Protein AF-A0A401PZA8-F1 (afdb_monomer_lite)

Foldseek 3Di:
DDDDDDDDDDDPDPDPPPPPPDDDDDDDDDDDDDDDDDDDDDPDPDDDQPPVLVVLVVPVVPDQQLVNLVVVLVCLVPDALVSLLSCLVVQLCQCLNDLLQPGRHPVLLPAFCVPCVSNLVSSLQLLFCQRHSLVSSLVSNLVVVDWDKAWLVSDDPVCSVCVLVVNHDPDCQQPPQWDAPPVGSPTIIGTDRSVRVNVVSLVSSVVRDHPDDPPDPDPSCRGSSNSRVVSVCCQCVPPPPDPHPDPPPPPDDDDDDDDDDDDDDDDDD

Organism: Scyliorhinus torazame (NCBI:txid75743)

Sequence (269 aa):
MTGGGAARRGGLKLASGSWFWQAPLGKLCGRLRAKPCGENMAALPMQQPSYLLALLKADGANKPLFQRCYELSKVVDDYSPKELHLIFPWLMESVFGNQDGSVPGWNMRYLQARTSPTEYTAVVDFLDPSSGSMMKLVYKLQAEDYKYEFPISYLPGPVKASIQEGILPDFPLYHNKLQFPPSGLANLSLSLNPFEYYLFNLAMHLTTPRNCSPGQLFSTSDSAYFVIVDRFLKYFLPIEGNVPPSPFLNACGTVSPPTPSKKQCHRDR

pLDDT: mean 71.19, std 25.99, range [24.42, 98.19]

Structure (mmCIF, N/CA/C/O backbone):
data_AF-A0A401PZA8-F1
#
_entry.id   AF-A0A401PZA8-F1
#
loop_
_atom_site.group_PDB
_atom_site.id
_atom_site.type_symbol
_atom_site.label_atom_id
_atom_site.label_alt_id
_atom_site.label_comp_id
_atom_site.label_asym_id
_atom_site.label_entity_id
_atom_site.label_seq_id
_atom_site.pdbx_PDB_ins_code
_atom_site.Cartn_x
_atom_site.Cartn_y
_atom_site.Cartn_z
_atom_site.occupancy
_atom_site.B_iso_or_equiv
_atom_site.auth_seq_id
_atom_site.auth_comp_id
_atom_site.auth_asym_id
_atom_site.auth_atom_id
_atom_site.pdbx_PDB_model_num
ATOM 1 N N . MET A 1 1 ? 6.737 -63.754 33.669 1.00 35.44 1 MET A N 1
ATOM 2 C CA . MET A 1 1 ? 7.794 -62.788 33.298 1.00 35.44 1 MET A CA 1
ATOM 3 C C . MET A 1 1 ? 7.417 -62.173 31.960 1.00 35.44 1 MET A C 1
ATOM 5 O O . MET A 1 1 ? 6.958 -62.919 31.109 1.00 35.44 1 MET A O 1
ATOM 9 N N . THR A 1 2 ? 7.565 -60.842 31.863 1.00 33.19 2 THR A N 1
ATOM 10 C CA . THR A 1 2 ? 7.443 -59.945 30.683 1.00 33.19 2 THR A CA 1
ATOM 11 C C . THR A 1 2 ? 6.096 -59.957 29.931 1.00 33.19 2 THR A C 1
ATOM 13 O O . THR A 1 2 ? 5.737 -60.962 29.343 1.00 33.19 2 THR A O 1
ATOM 16 N N . GLY A 1 3 ? 5.269 -58.905 29.880 1.00 28.50 3 GLY A N 1
ATOM 17 C CA . GLY A 1 3 ? 5.518 -57.464 30.021 1.00 28.50 3 GLY A CA 1
ATOM 18 C C . GLY A 1 3 ? 5.501 -56.781 28.646 1.00 28.50 3 GLY A C 1
ATOM 19 O O . GLY A 1 3 ? 6.563 -56.493 28.109 1.00 28.50 3 GLY A O 1
ATOM 20 N N . GLY A 1 4 ? 4.314 -56.565 28.062 1.00 28.55 4 GLY A N 1
ATOM 21 C CA . GLY A 1 4 ? 4.125 -55.878 26.776 1.00 28.55 4 GLY A CA 1
ATOM 22 C C . GLY A 1 4 ? 3.809 -54.394 26.972 1.00 28.55 4 GLY A C 1
ATOM 23 O O . GLY A 1 4 ? 2.740 -54.046 27.467 1.00 28.55 4 GLY A O 1
ATOM 24 N N . GLY A 1 5 ? 4.764 -53.529 26.625 1.00 29.11 5 GLY A N 1
ATOM 25 C CA . GLY A 1 5 ? 4.690 -52.077 26.780 1.00 29.11 5 GLY A CA 1
ATOM 26 C C . GLY A 1 5 ? 3.859 -51.386 25.696 1.00 29.11 5 GLY A C 1
ATOM 27 O O . GLY A 1 5 ? 4.052 -51.604 24.503 1.00 29.11 5 GLY A O 1
ATOM 28 N N . ALA A 1 6 ? 2.960 -50.507 26.136 1.00 31.23 6 ALA A N 1
ATOM 29 C CA . ALA A 1 6 ? 2.184 -49.602 25.301 1.00 31.23 6 ALA A CA 1
ATOM 30 C C . ALA A 1 6 ? 3.056 -48.445 24.773 1.00 31.23 6 ALA A C 1
ATOM 32 O O . ALA A 1 6 ? 3.608 -47.660 25.548 1.00 31.23 6 ALA A O 1
ATOM 33 N N . ALA A 1 7 ? 3.138 -48.307 23.449 1.00 32.22 7 ALA A N 1
ATOM 34 C CA . ALA A 1 7 ? 3.764 -47.169 22.787 1.00 32.22 7 ALA A CA 1
ATOM 35 C C . ALA A 1 7 ? 2.877 -45.916 22.922 1.00 32.22 7 ALA A C 1
ATOM 37 O O . ALA A 1 7 ? 1.825 -45.794 22.291 1.00 32.22 7 ALA A O 1
ATOM 38 N N . ARG A 1 8 ? 3.310 -44.967 23.761 1.00 30.66 8 ARG A N 1
ATOM 39 C CA . ARG A 1 8 ? 2.728 -43.623 23.863 1.00 30.66 8 ARG A CA 1
ATOM 40 C C . ARG A 1 8 ? 3.095 -42.810 22.619 1.00 30.66 8 ARG A C 1
ATOM 42 O O . ARG A 1 8 ? 4.256 -42.469 22.420 1.00 30.66 8 ARG A O 1
ATOM 49 N N . ARG A 1 9 ? 2.090 -42.444 21.818 1.00 32.12 9 ARG A N 1
ATOM 50 C CA . ARG A 1 9 ? 2.180 -41.342 20.849 1.00 32.12 9 ARG A CA 1
ATOM 51 C C . ARG A 1 9 ? 2.296 -40.027 21.624 1.00 32.12 9 ARG A C 1
ATOM 53 O O . ARG A 1 9 ? 1.324 -39.569 22.218 1.00 32.12 9 ARG A O 1
ATOM 60 N N . GLY A 1 10 ? 3.495 -39.451 21.653 1.00 26.77 10 GLY A N 1
ATOM 61 C CA . GLY A 1 10 ? 3.724 -38.091 22.131 1.00 26.77 10 GLY A CA 1
ATOM 62 C C . GLY A 1 10 ? 3.155 -37.095 21.126 1.00 26.77 10 GLY A C 1
ATOM 63 O O . GLY A 1 10 ? 3.730 -36.893 20.062 1.00 26.77 10 GLY A O 1
ATOM 64 N N . GLY A 1 11 ? 2.006 -36.505 21.449 1.00 26.59 11 GLY A N 1
ATOM 65 C CA . GLY A 1 11 ? 1.468 -35.369 20.713 1.00 26.59 11 GLY A CA 1
ATOM 66 C C . GLY A 1 11 ? 2.333 -34.134 20.949 1.00 26.59 11 GLY A C 1
ATOM 67 O O . GLY A 1 11 ? 2.474 -33.685 22.087 1.00 26.59 11 GLY A O 1
ATOM 68 N N . LEU A 1 12 ? 2.886 -33.569 19.874 1.00 24.42 12 LEU A N 1
ATOM 69 C CA . LEU A 1 12 ? 3.367 -32.192 19.870 1.00 24.42 12 LEU A CA 1
ATOM 70 C C . LEU A 1 12 ? 2.146 -31.275 20.026 1.00 24.42 12 LEU A C 1
ATOM 72 O O . LEU A 1 12 ? 1.410 -31.021 19.076 1.00 24.42 12 LEU A O 1
ATOM 76 N N . LYS A 1 13 ? 1.918 -30.783 21.245 1.00 25.86 13 LYS A N 1
ATOM 77 C CA . LYS A 1 13 ? 1.109 -29.584 21.465 1.00 25.86 13 LYS A CA 1
ATOM 78 C C . LYS A 1 13 ? 1.926 -28.396 20.957 1.00 25.86 13 LYS A C 1
ATOM 80 O O . LYS A 1 13 ? 2.833 -27.945 21.651 1.00 25.86 13 LYS A O 1
ATOM 85 N N . LEU A 1 14 ? 1.610 -27.894 19.761 1.00 26.58 14 LEU A N 1
ATOM 86 C CA . LEU A 1 14 ? 1.960 -26.519 19.412 1.00 26.58 14 LEU A CA 1
ATOM 87 C C . LEU A 1 14 ? 1.227 -25.613 20.405 1.00 26.58 14 LEU A C 1
ATOM 89 O O . LEU A 1 14 ? -0.003 -25.557 20.424 1.00 26.58 14 LEU A O 1
ATOM 93 N N . ALA A 1 15 ? 1.989 -24.950 21.266 1.00 25.73 15 ALA A N 1
ATOM 94 C CA . ALA A 1 15 ? 1.476 -23.873 22.088 1.00 25.73 15 ALA A CA 1
ATOM 95 C C . ALA A 1 15 ? 0.975 -22.764 21.152 1.00 25.73 15 ALA A C 1
ATOM 97 O O . ALA A 1 15 ? 1.748 -22.191 20.386 1.00 25.73 15 ALA A O 1
ATOM 98 N N . SER A 1 16 ? -0.328 -22.484 21.195 1.00 29.45 16 SER A N 1
ATOM 99 C CA . SER A 1 16 ? -0.932 -21.340 20.521 1.00 29.45 16 SER A CA 1
ATOM 100 C C . SER A 1 16 ? -0.366 -20.057 21.133 1.00 29.45 16 SER A C 1
ATOM 102 O O . SER A 1 16 ? -0.790 -19.616 22.204 1.00 29.45 16 SER A O 1
ATOM 104 N N . GLY A 1 17 ? 0.621 -19.465 20.467 1.00 26.19 17 GLY A N 1
ATOM 105 C CA . GLY A 1 17 ? 1.183 -18.160 20.800 1.00 26.19 17 GLY A CA 1
ATOM 106 C C . GLY A 1 17 ? 0.218 -17.031 20.444 1.00 26.19 17 GLY A C 1
ATOM 107 O O . GLY A 1 17 ? 0.502 -16.223 19.570 1.00 26.19 17 GLY A O 1
ATOM 108 N N . SER A 1 18 ? -0.931 -16.967 21.116 1.00 31.38 18 SER A N 1
ATOM 109 C CA . SER A 1 18 ? -1.906 -15.874 21.011 1.00 31.38 18 SER A CA 1
ATOM 110 C C . SER A 1 18 ? -1.528 -14.709 21.936 1.00 31.38 18 SER A C 1
ATOM 112 O O . SER A 1 18 ? -2.337 -14.268 22.746 1.00 31.38 18 SER A O 1
ATOM 114 N N . TRP A 1 19 ? -0.281 -14.237 21.845 1.00 26.39 19 TRP A N 1
ATOM 115 C CA . TRP A 1 19 ? 0.250 -13.178 22.720 1.00 26.39 19 TRP A CA 1
ATOM 116 C C . TRP A 1 19 ? 0.734 -11.931 21.972 1.00 26.39 19 TRP A C 1
ATOM 118 O O . TRP A 1 19 ? 1.073 -10.943 22.610 1.00 26.39 19 TRP A O 1
ATOM 128 N N . PHE A 1 20 ? 0.727 -11.926 20.635 1.00 32.72 20 PHE A N 1
ATOM 129 C CA . PHE A 1 20 ? 1.249 -10.788 19.864 1.00 32.72 20 PHE A CA 1
ATOM 130 C C . PHE A 1 20 ? 0.197 -9.714 19.520 1.00 32.72 20 PHE A C 1
ATOM 132 O O . PHE A 1 20 ? 0.549 -8.636 19.058 1.00 32.72 20 PHE A O 1
ATOM 139 N N . TRP A 1 21 ? -1.093 -9.976 19.777 1.00 34.00 21 TRP A N 1
ATOM 140 C CA . TRP A 1 21 ? -2.212 -9.094 19.397 1.00 34.00 21 TRP A CA 1
ATOM 141 C C . TRP A 1 21 ? -3.017 -8.529 20.584 1.00 34.00 21 TRP A C 1
ATOM 143 O O . TRP A 1 21 ? -4.154 -8.101 20.397 1.00 34.00 21 TRP A O 1
ATOM 153 N N . GLN A 1 22 ? -2.479 -8.525 21.811 1.00 34.19 22 GLN A N 1
ATOM 154 C CA . GLN A 1 22 ? -3.176 -7.962 22.980 1.00 34.19 22 GLN A CA 1
ATOM 155 C C . GLN A 1 22 ? -2.242 -7.222 23.950 1.00 34.19 22 GLN A C 1
ATOM 157 O O . GLN A 1 22 ? -1.518 -7.865 24.700 1.00 34.19 22 GLN A O 1
ATOM 162 N N . ALA A 1 23 ? -2.333 -5.884 23.982 1.00 28.80 23 ALA A N 1
ATOM 163 C CA . ALA A 1 23 ? -2.078 -4.988 25.130 1.00 28.80 23 ALA A CA 1
ATOM 164 C C . ALA A 1 23 ? -2.568 -3.551 24.764 1.00 28.80 23 ALA A C 1
ATOM 166 O O . ALA A 1 23 ? -2.707 -3.273 23.575 1.00 28.80 23 ALA A O 1
ATOM 167 N N . PRO A 1 24 ? -2.936 -2.655 25.708 1.00 40.09 24 PRO A N 1
ATOM 168 C CA . PRO A 1 24 ? -4.344 -2.425 26.032 1.00 40.09 24 PRO A CA 1
ATOM 169 C C . PRO A 1 24 ? -4.859 -0.981 25.852 1.00 40.09 24 PRO A C 1
ATOM 171 O O . PRO A 1 24 ? -4.125 0.001 25.888 1.00 40.09 24 PRO A O 1
ATOM 174 N N . LEU A 1 25 ? -6.193 -0.907 25.760 1.00 39.75 25 LEU A N 1
ATOM 175 C CA . LEU A 1 25 ? -7.059 0.264 25.922 1.00 39.75 25 LEU A CA 1
ATOM 176 C C . LEU A 1 25 ? -6.720 1.111 27.162 1.00 39.75 25 LEU A C 1
ATOM 178 O O . LEU A 1 25 ? -6.730 0.606 28.284 1.00 39.75 25 LEU A O 1
ATOM 182 N N . GLY A 1 26 ? -6.587 2.425 26.966 1.00 26.48 26 GLY A N 1
ATOM 183 C CA . GLY A 1 26 ? -6.560 3.428 28.030 1.00 26.48 26 GLY A CA 1
ATOM 184 C C . GLY A 1 26 ? -7.402 4.646 27.655 1.00 26.48 26 GLY A C 1
ATOM 185 O O . GLY A 1 26 ? -6.996 5.467 26.843 1.00 26.48 26 GLY A O 1
ATOM 186 N N . LYS A 1 27 ? -8.596 4.753 28.248 1.00 31.39 27 LYS A N 1
ATOM 187 C CA . LYS A 1 27 ? -9.463 5.939 28.194 1.00 31.39 27 LYS A CA 1
ATOM 188 C C . LYS A 1 27 ? -8.787 7.107 28.912 1.00 31.39 27 LYS A C 1
ATOM 190 O O . LYS A 1 27 ? -8.445 6.949 30.079 1.00 31.39 27 LYS A O 1
ATOM 195 N N . LEU A 1 28 ? -8.797 8.303 28.324 1.00 27.95 28 LEU A N 1
ATOM 196 C CA . LEU A 1 28 ? -8.934 9.525 29.118 1.00 27.95 28 LEU A CA 1
ATOM 197 C C . LEU A 1 28 ? -9.897 10.506 28.444 1.00 27.95 28 LEU A C 1
ATOM 199 O O . LEU A 1 28 ? -9.680 11.008 27.348 1.00 27.95 28 LEU A O 1
ATOM 203 N N . CYS A 1 29 ? -11.007 10.724 29.139 1.00 27.62 29 CYS A N 1
ATOM 204 C CA . CYS A 1 29 ? -12.076 11.642 28.800 1.00 27.62 29 CYS A CA 1
ATOM 205 C C . CYS A 1 29 ? -11.647 13.056 29.222 1.00 27.62 29 CYS A C 1
ATOM 207 O O . CYS A 1 29 ? -11.410 13.293 30.405 1.00 27.62 29 CYS A O 1
ATOM 209 N N . GLY A 1 30 ? -11.547 13.984 28.270 1.00 27.38 30 GLY A N 1
ATOM 210 C CA . GLY A 1 30 ? -11.181 15.382 28.499 1.00 27.38 30 GLY A CA 1
ATOM 211 C C . GLY A 1 30 ? -12.215 16.309 27.874 1.00 27.38 30 GLY A C 1
ATOM 212 O O . GLY A 1 30 ? -12.201 16.574 26.679 1.00 27.38 30 GLY A O 1
ATOM 213 N N . ARG A 1 31 ? -13.158 16.763 28.696 1.00 28.45 31 ARG A N 1
ATOM 214 C CA . ARG A 1 31 ? -14.283 17.629 28.339 1.00 28.45 31 ARG A CA 1
ATOM 215 C C . ARG A 1 31 ? -13.803 19.081 28.282 1.00 28.45 31 ARG A C 1
ATOM 217 O O . ARG A 1 31 ? -13.553 19.657 29.335 1.00 28.45 31 ARG A O 1
ATOM 224 N N . LEU A 1 32 ? -13.759 19.701 27.103 1.00 28.28 32 LEU A N 1
ATOM 225 C CA . LEU A 1 32 ? -13.690 21.161 26.990 1.00 28.28 32 LEU A CA 1
ATOM 226 C C . LEU A 1 32 ? -14.828 21.689 26.119 1.00 28.28 32 LEU A C 1
ATOM 228 O O . LEU A 1 32 ? -15.050 21.286 24.983 1.00 28.28 32 LEU A O 1
ATOM 232 N N . ARG A 1 33 ? -15.601 22.562 26.758 1.00 26.84 33 ARG A N 1
ATOM 233 C CA . ARG A 1 33 ? -16.798 23.239 26.283 1.00 26.84 33 ARG A CA 1
ATOM 234 C C . ARG A 1 33 ? -16.353 24.572 25.684 1.00 26.84 33 ARG A C 1
ATOM 236 O O . ARG A 1 33 ? -15.812 25.390 26.418 1.00 26.84 33 ARG A O 1
ATOM 243 N N . ALA A 1 34 ? -16.639 24.816 24.409 1.00 28.59 34 ALA A N 1
ATOM 244 C CA . ALA A 1 34 ? -16.591 26.152 23.816 1.00 28.59 34 ALA A CA 1
ATOM 245 C C . ALA A 1 34 ? -17.963 26.475 23.203 1.00 28.59 34 ALA A C 1
ATOM 247 O O . ALA A 1 34 ? -18.537 25.663 22.481 1.00 28.59 34 ALA A O 1
ATOM 248 N N . LYS A 1 35 ? -18.518 27.629 23.588 1.00 29.77 35 LYS A N 1
ATOM 249 C CA . LYS A 1 35 ? -19.786 28.196 23.100 1.00 29.77 35 LYS A CA 1
ATOM 250 C C . LYS A 1 35 ? -19.543 29.065 21.846 1.00 29.77 35 LYS A C 1
ATOM 252 O O . LYS A 1 35 ? -18.404 29.473 21.631 1.00 29.77 35 LYS A O 1
ATOM 257 N N . PRO A 1 36 ? -20.588 29.348 21.044 1.00 33.97 36 PRO A N 1
ATOM 258 C CA . PRO A 1 36 ? -20.460 29.858 19.681 1.00 33.97 36 PRO A CA 1
ATOM 259 C C . PRO A 1 36 ? -20.483 31.393 19.606 1.00 33.97 36 PRO A C 1
ATOM 261 O O . PRO A 1 36 ? -21.130 32.040 20.426 1.00 33.97 36 PRO A O 1
ATOM 264 N N . CYS A 1 37 ? -19.851 31.949 18.570 1.00 29.50 37 CYS A N 1
ATOM 265 C CA . CYS A 1 37 ? -20.115 33.296 18.059 1.00 29.50 37 CYS A CA 1
ATOM 266 C C . CYS A 1 37 ? -20.276 33.231 16.535 1.00 29.50 37 CYS A C 1
ATOM 268 O O . CYS A 1 37 ? -19.587 32.461 15.868 1.00 29.50 37 CYS A O 1
ATOM 270 N N . GLY A 1 38 ? -21.270 33.969 16.045 1.00 28.22 38 GLY A N 1
ATOM 271 C CA . GLY A 1 38 ? -21.957 33.765 14.776 1.00 28.22 38 GLY A CA 1
ATOM 272 C C . GLY A 1 38 ? -21.332 34.385 13.528 1.00 28.22 38 GLY A C 1
ATOM 273 O O . GLY A 1 38 ? -20.527 35.307 13.592 1.00 28.22 38 GLY A O 1
ATOM 274 N N . GLU A 1 39 ? -21.806 33.815 12.419 1.00 28.00 39 GLU A N 1
ATOM 275 C CA . GLU A 1 39 ? -22.141 34.406 11.117 1.00 28.00 39 GLU A CA 1
ATOM 276 C C . GLU A 1 39 ? -21.096 35.256 10.383 1.00 28.00 39 GLU A C 1
ATOM 278 O O . GLU A 1 39 ? -20.906 36.439 10.635 1.00 28.00 39 GLU A O 1
ATOM 283 N N . ASN A 1 40 ? -20.571 34.670 9.303 1.00 28.66 40 ASN A N 1
ATOM 284 C CA . ASN A 1 40 ? -20.794 35.236 7.975 1.00 28.66 40 ASN A CA 1
ATOM 285 C C . ASN A 1 40 ? -20.852 34.120 6.926 1.00 28.66 40 ASN A C 1
ATOM 287 O O . ASN A 1 40 ? -19.963 33.273 6.835 1.00 28.66 40 ASN A O 1
ATOM 291 N N . MET A 1 41 ? -21.947 34.107 6.162 1.00 35.94 41 MET A N 1
ATOM 292 C CA . MET A 1 41 ? -22.183 33.172 5.071 1.00 35.94 41 MET A CA 1
ATOM 293 C C . MET A 1 41 ? -21.204 33.435 3.927 1.00 35.94 41 MET A C 1
ATOM 295 O O . MET A 1 41 ? -21.284 34.449 3.242 1.00 35.94 41 MET A O 1
ATOM 299 N N . ALA A 1 42 ? -20.361 32.452 3.651 1.00 28.44 42 ALA A N 1
ATOM 300 C CA . ALA A 1 42 ? -20.009 32.104 2.288 1.00 28.44 42 ALA A CA 1
ATOM 301 C C . ALA A 1 42 ? -20.251 30.602 2.177 1.00 28.44 42 ALA A C 1
ATOM 303 O O . ALA A 1 42 ? -19.555 29.801 2.802 1.00 28.44 42 ALA A O 1
ATOM 304 N N . ALA A 1 43 ? -21.304 30.227 1.454 1.00 33.91 43 ALA A N 1
ATOM 305 C CA . ALA A 1 43 ? -21.552 28.845 1.090 1.00 33.91 43 ALA A CA 1
ATOM 306 C C . ALA A 1 43 ? -20.355 28.357 0.260 1.00 33.91 43 ALA A C 1
ATOM 308 O O . ALA A 1 43 ? -20.236 28.665 -0.924 1.00 33.91 43 ALA A O 1
ATOM 309 N N . LEU A 1 44 ? -19.430 27.652 0.912 1.00 29.09 44 LEU A N 1
ATOM 310 C CA . LEU A 1 44 ? -18.353 26.942 0.241 1.00 29.09 44 LEU A CA 1
ATOM 311 C C . LEU A 1 44 ? -18.987 25.804 -0.566 1.00 29.09 44 LEU A C 1
ATOM 313 O O . LEU A 1 44 ? -19.754 25.019 0.004 1.00 29.09 44 LEU A O 1
ATOM 317 N N . PRO A 1 45 ? -18.703 25.687 -1.872 1.00 36.38 45 PRO A N 1
ATOM 318 C CA . PRO A 1 45 ? -19.170 24.550 -2.631 1.00 36.38 45 PRO A CA 1
ATOM 319 C C . PRO A 1 45 ? -18.548 23.275 -2.056 1.00 36.38 45 PRO A C 1
ATOM 321 O O . PRO A 1 45 ? -17.356 23.193 -1.759 1.00 36.38 45 PRO A O 1
ATOM 324 N N . MET A 1 46 ? -19.434 22.307 -1.870 1.00 32.75 46 MET A N 1
ATOM 325 C CA . MET A 1 46 ? -19.216 20.916 -1.507 1.00 32.75 46 MET A CA 1
ATOM 326 C C . MET A 1 46 ? -17.847 20.340 -1.918 1.00 32.75 46 MET A C 1
ATOM 328 O O . MET A 1 46 ? -17.488 20.318 -3.090 1.00 32.75 46 MET A O 1
ATOM 332 N N . GLN A 1 47 ? -17.151 19.791 -0.917 1.00 40.09 47 GLN A N 1
ATOM 333 C CA . GLN A 1 47 ? -16.296 18.602 -0.999 1.00 40.09 47 GLN A CA 1
ATOM 334 C C . GLN A 1 47 ? -15.222 18.607 -2.104 1.00 40.09 47 GLN A C 1
ATOM 336 O O . GLN A 1 47 ? -15.249 17.783 -3.015 1.00 40.09 47 GLN A O 1
ATOM 341 N N . GLN A 1 48 ? -14.211 19.477 -1.987 1.00 35.97 48 GLN A N 1
ATOM 342 C CA . GLN A 1 48 ? -12.953 19.236 -2.699 1.00 35.97 48 GLN A CA 1
ATOM 343 C C . GLN A 1 48 ? -12.300 17.947 -2.157 1.00 35.97 48 GLN A C 1
ATOM 345 O O . GLN A 1 48 ? -12.030 17.868 -0.953 1.00 35.97 48 GLN A O 1
ATOM 350 N N . PRO A 1 49 ? -11.998 16.947 -3.011 1.00 53.81 49 PRO A N 1
ATOM 351 C CA . PRO A 1 49 ? -10.962 15.963 -2.710 1.00 53.81 49 PRO A CA 1
ATOM 352 C C . PRO A 1 49 ? -9.701 16.740 -2.326 1.00 53.81 49 PRO A C 1
ATOM 354 O O . PRO A 1 49 ? -9.417 17.755 -2.961 1.00 53.81 49 PRO A O 1
ATOM 357 N N . SER A 1 50 ? -8.983 16.320 -1.280 1.00 77.25 50 SER A N 1
ATOM 358 C CA . SER A 1 50 ? -7.812 17.055 -0.781 1.00 77.25 50 SER A CA 1
ATOM 359 C C . SER A 1 50 ? -6.924 17.514 -1.944 1.00 77.25 50 SER A C 1
ATOM 361 O O . SER A 1 50 ? -6.596 16.720 -2.823 1.00 77.25 50 SER A O 1
ATOM 363 N N . TYR A 1 51 ? -6.560 18.801 -1.989 1.00 85.94 51 TYR A N 1
ATOM 364 C CA . TYR A 1 51 ? -5.750 19.376 -3.076 1.00 85.94 51 TYR A CA 1
ATOM 365 C C . TYR A 1 51 ? -4.495 18.531 -3.364 1.00 85.94 51 TYR A C 1
ATOM 367 O O . TYR A 1 51 ? -4.156 18.278 -4.518 1.00 85.94 51 TYR A O 1
ATOM 375 N N . LEU A 1 52 ? -3.883 17.993 -2.303 1.00 88.50 52 LEU A N 1
ATOM 376 C CA . LEU A 1 52 ? -2.792 17.021 -2.372 1.00 88.50 52 LEU A CA 1
ATOM 377 C C . LEU A 1 52 ? -3.153 15.759 -3.173 1.00 88.50 52 LEU A C 1
ATOM 379 O O . LEU A 1 52 ? -2.389 15.345 -4.038 1.00 88.50 52 LEU A O 1
ATOM 383 N N . LEU A 1 53 ? -4.313 15.146 -2.916 1.00 89.75 53 LEU A N 1
ATOM 384 C CA . LEU A 1 53 ? -4.772 13.969 -3.655 1.00 89.75 53 LEU A CA 1
ATOM 385 C C . LEU A 1 53 ? -4.990 14.284 -5.135 1.00 89.75 53 LEU A C 1
ATOM 387 O O . LEU A 1 53 ? -4.636 13.474 -5.989 1.00 89.75 53 LEU A O 1
ATOM 391 N N . ALA A 1 54 ? -5.577 15.442 -5.441 1.00 89.12 54 ALA A N 1
ATOM 392 C CA . ALA A 1 54 ? -5.792 15.870 -6.820 1.00 89.12 54 ALA A CA 1
ATOM 393 C C . ALA A 1 54 ? -4.457 16.046 -7.561 1.00 89.12 54 ALA A C 1
ATOM 395 O O . ALA A 1 54 ? -4.302 15.527 -8.667 1.00 89.12 54 ALA A O 1
ATOM 396 N N . LEU A 1 55 ? -3.479 16.692 -6.919 1.00 87.62 55 LEU A N 1
ATOM 397 C CA . LEU A 1 55 ? -2.134 16.882 -7.459 1.00 87.62 55 LEU A CA 1
ATOM 398 C C . LEU A 1 55 ? -1.428 15.540 -7.707 1.00 87.62 55 LEU A C 1
ATOM 400 O O . LEU A 1 55 ? -0.946 15.285 -8.808 1.00 87.62 55 LEU A O 1
ATOM 404 N N . LEU A 1 56 ? -1.439 14.640 -6.719 1.00 89.19 56 LEU A N 1
ATOM 405 C CA . LEU A 1 56 ? -0.808 13.321 -6.833 1.00 89.19 56 LEU A CA 1
ATOM 406 C C . LEU A 1 56 ? -1.452 12.443 -7.916 1.00 89.19 56 LEU A C 1
ATOM 408 O O . LEU A 1 56 ? -0.753 11.703 -8.612 1.00 89.19 56 LEU A O 1
ATOM 412 N N . LYS A 1 57 ? -2.777 12.526 -8.084 1.00 88.44 57 LYS A N 1
ATOM 413 C CA . LYS A 1 57 ? -3.496 11.819 -9.152 1.00 88.44 57 LYS A CA 1
ATOM 414 C C . LYS A 1 57 ? -3.145 12.356 -10.538 1.00 88.44 57 LYS A C 1
ATOM 416 O O . LYS A 1 57 ? -2.961 11.553 -11.449 1.00 88.44 57 LYS A O 1
ATOM 421 N N . ALA A 1 58 ? -3.045 13.677 -10.692 1.00 84.81 58 ALA A N 1
ATOM 422 C CA . ALA A 1 58 ? -2.687 14.308 -11.961 1.00 84.81 58 ALA A CA 1
ATOM 423 C C . ALA A 1 58 ? -1.247 13.970 -12.387 1.00 84.81 58 ALA A C 1
ATOM 425 O O . ALA A 1 58 ? -0.996 13.659 -13.551 1.00 84.81 58 ALA A O 1
ATOM 426 N N . ASP A 1 59 ? -0.319 13.950 -11.430 1.00 77.50 59 ASP A N 1
ATOM 427 C CA . ASP A 1 59 ? 1.097 13.683 -11.689 1.00 77.50 59 ASP A CA 1
ATOM 428 C C . ASP A 1 59 ? 1.409 12.190 -11.887 1.00 77.50 59 ASP A C 1
ATOM 430 O O . ASP A 1 59 ? 2.337 11.830 -12.616 1.00 77.50 59 ASP A O 1
ATOM 434 N N . GLY A 1 60 ? 0.635 11.299 -11.258 1.00 70.69 60 GLY A N 1
ATOM 435 C CA . GLY A 1 60 ? 0.950 9.872 -11.172 1.00 70.69 60 GLY A CA 1
ATOM 436 C C . GLY A 1 60 ? 0.925 9.101 -12.496 1.00 70.69 60 GLY A C 1
ATOM 437 O O . GLY A 1 60 ? 1.605 8.081 -12.603 1.00 70.69 60 GLY A O 1
ATOM 438 N N . ALA A 1 61 ? 0.174 9.557 -13.503 1.00 68.75 61 ALA A N 1
ATOM 439 C CA . ALA A 1 61 ? 0.067 8.860 -14.790 1.00 68.75 61 ALA A CA 1
ATOM 440 C C . ALA A 1 61 ? 1.248 9.134 -15.739 1.00 68.75 61 ALA A C 1
ATOM 442 O O . ALA A 1 61 ? 1.505 8.338 -16.637 1.00 68.75 61 ALA A O 1
ATOM 443 N N . ASN A 1 62 ? 1.976 10.235 -15.529 1.00 77.31 62 ASN A N 1
ATOM 444 C CA . ASN A 1 62 ? 2.968 10.734 -16.487 1.00 77.31 62 ASN A CA 1
ATOM 445 C C . ASN A 1 62 ? 4.422 10.519 -16.038 1.00 77.31 62 ASN A C 1
ATOM 447 O O . ASN A 1 62 ? 5.345 10.802 -16.801 1.00 77.31 62 ASN A O 1
ATOM 451 N N . LYS A 1 63 ? 4.640 10.042 -14.805 1.00 88.69 63 LYS A N 1
ATOM 452 C CA . LYS A 1 63 ? 5.973 9.896 -14.206 1.00 88.69 63 LYS A CA 1
ATOM 453 C C . LYS A 1 63 ? 6.385 8.421 -14.067 1.00 88.69 63 LYS A C 1
ATOM 455 O O . LYS A 1 63 ? 5.540 7.593 -13.714 1.00 88.69 63 LYS A O 1
ATOM 460 N N . PRO A 1 64 ? 7.675 8.091 -14.278 1.00 92.25 64 PRO A N 1
ATOM 461 C CA . PRO A 1 64 ? 8.215 6.756 -14.005 1.00 92.25 64 PRO A CA 1
ATOM 462 C C . PRO A 1 64 ? 8.103 6.394 -12.512 1.00 92.25 64 PRO A C 1
ATOM 464 O O . PRO A 1 64 ? 8.031 7.288 -11.659 1.00 92.25 64 PRO A O 1
ATOM 467 N N . LEU A 1 65 ? 8.073 5.098 -12.172 1.00 92.25 65 LEU A N 1
ATOM 468 C CA . LEU A 1 65 ? 7.759 4.649 -10.803 1.00 92.25 65 LEU A CA 1
ATOM 469 C C . LEU A 1 65 ? 8.794 5.135 -9.782 1.00 92.25 65 LEU A C 1
ATOM 471 O O . LEU A 1 65 ? 8.410 5.538 -8.690 1.00 92.25 65 LEU A O 1
ATOM 475 N N . PHE A 1 66 ? 10.076 5.194 -10.135 1.00 94.88 66 PHE A N 1
ATOM 476 C CA . PHE A 1 66 ? 11.145 5.628 -9.243 1.00 94.88 66 PHE A CA 1
ATOM 477 C C . PHE A 1 66 ? 10.952 7.086 -8.819 1.00 94.88 66 PHE A C 1
ATOM 479 O O . PHE A 1 66 ? 11.129 7.425 -7.648 1.00 94.88 66 PHE A O 1
ATOM 486 N N . GLN A 1 67 ? 10.523 7.940 -9.754 1.00 95.06 67 GLN A N 1
ATOM 487 C CA . GLN A 1 67 ? 10.229 9.343 -9.483 1.00 95.06 67 GLN A CA 1
ATOM 488 C C . GLN A 1 67 ? 9.001 9.455 -8.580 1.00 95.06 67 GLN A C 1
ATOM 490 O O . GLN A 1 67 ? 8.997 10.239 -7.634 1.00 95.06 67 GLN A O 1
ATOM 495 N N . ARG A 1 68 ? 7.981 8.623 -8.825 1.00 94.62 68 ARG A N 1
ATOM 496 C CA . ARG A 1 68 ? 6.790 8.554 -7.972 1.00 94.62 68 ARG A CA 1
ATOM 497 C C . ARG A 1 68 ? 7.138 8.103 -6.554 1.00 94.62 68 ARG A C 1
ATOM 499 O O . ARG A 1 68 ? 6.664 8.726 -5.613 1.00 94.62 68 ARG A O 1
ATOM 506 N N . CYS A 1 69 ? 7.976 7.078 -6.384 1.00 96.12 69 CYS A N 1
ATOM 507 C CA . CYS A 1 69 ? 8.468 6.635 -5.077 1.00 96.12 69 CYS A CA 1
ATOM 508 C C . CYS A 1 69 ? 9.182 7.774 -4.344 1.00 96.12 69 CYS A C 1
ATOM 510 O O . CYS A 1 69 ? 8.845 8.055 -3.200 1.00 96.12 69 CYS A O 1
ATOM 512 N N . TYR A 1 70 ? 10.098 8.475 -5.016 1.00 95.44 70 TYR A N 1
ATOM 513 C CA . TYR A 1 70 ? 10.827 9.603 -4.434 1.00 95.44 70 TYR A CA 1
ATOM 514 C C . TYR A 1 70 ? 9.908 10.758 -4.001 1.00 95.44 70 TYR A C 1
ATOM 516 O O . TYR A 1 70 ? 10.039 11.285 -2.897 1.00 95.44 70 TYR A O 1
ATOM 524 N N . GLU A 1 71 ? 8.959 11.153 -4.850 1.00 94.62 71 GLU A N 1
ATOM 525 C CA . GLU A 1 71 ? 8.000 12.216 -4.533 1.00 94.62 71 GLU A CA 1
ATOM 526 C C . GLU A 1 71 ? 7.065 11.815 -3.391 1.00 94.62 71 GLU A C 1
ATOM 528 O O . GLU A 1 71 ? 6.836 12.602 -2.475 1.00 94.62 71 GLU A O 1
ATOM 533 N N . LEU A 1 72 ? 6.574 10.574 -3.397 1.00 95.75 72 LEU A N 1
ATOM 534 C CA . LEU A 1 72 ? 5.751 10.048 -2.312 1.00 95.75 72 LEU A CA 1
ATOM 535 C C . LEU A 1 72 ? 6.532 9.972 -0.999 1.00 95.75 72 LEU A C 1
ATOM 537 O O . LEU A 1 72 ? 5.972 10.306 0.040 1.00 95.75 72 LEU A O 1
ATOM 541 N N . SER A 1 73 ? 7.815 9.602 -1.024 1.00 96.94 73 SER A N 1
ATOM 542 C CA . SER A 1 73 ? 8.679 9.649 0.159 1.00 96.94 73 SER A CA 1
ATOM 543 C C . SER A 1 73 ? 8.742 11.053 0.760 1.00 96.94 73 SER A C 1
ATOM 545 O O . SER A 1 73 ? 8.568 11.193 1.968 1.00 96.94 73 SER A O 1
ATOM 547 N N . LYS A 1 74 ? 8.893 12.095 -0.070 1.00 96.19 74 LYS A N 1
ATOM 548 C CA . LYS A 1 74 ? 8.834 13.488 0.404 1.00 96.19 74 LYS A CA 1
ATOM 549 C C . LYS A 1 74 ? 7.478 13.840 0.990 1.00 96.19 74 LYS A C 1
ATOM 551 O O . LYS A 1 74 ? 7.412 14.411 2.068 1.00 96.19 74 LYS A O 1
ATOM 556 N N . VAL A 1 75 ? 6.391 13.445 0.328 1.00 95.38 75 VAL A N 1
ATOM 557 C CA . VAL A 1 75 ? 5.037 13.694 0.839 1.00 95.38 75 VAL A CA 1
ATOM 558 C C . VAL A 1 75 ? 4.841 13.069 2.223 1.00 95.38 75 VAL A C 1
ATOM 560 O O . VAL A 1 75 ? 4.295 13.716 3.113 1.00 95.38 75 VAL A O 1
ATOM 563 N N . VAL A 1 76 ? 5.316 11.839 2.439 1.00 96.62 76 VAL A N 1
ATOM 564 C CA . VAL A 1 76 ? 5.253 11.171 3.751 1.00 96.62 76 VAL A CA 1
ATOM 565 C C . VAL A 1 76 ? 5.992 11.964 4.835 1.00 96.62 76 VAL A C 1
ATOM 567 O O . VAL A 1 76 ? 5.530 12.022 5.984 1.00 96.62 76 VAL A O 1
ATOM 570 N N . ASP A 1 77 ? 7.113 12.581 4.475 1.00 96.31 77 ASP A N 1
ATOM 571 C CA . ASP A 1 77 ? 7.955 13.349 5.387 1.00 96.31 77 ASP A CA 1
ATOM 572 C C . ASP A 1 77 ? 7.366 14.733 5.690 1.00 96.31 77 ASP A C 1
ATOM 574 O O . ASP A 1 77 ? 7.245 15.093 6.864 1.00 96.31 77 ASP A O 1
ATOM 578 N N . ASP A 1 78 ? 6.921 15.447 4.658 1.00 96.19 78 ASP A N 1
ATOM 579 C CA . ASP A 1 78 ? 6.545 16.861 4.723 1.00 96.19 78 ASP A CA 1
ATOM 580 C C . ASP A 1 78 ? 5.121 17.091 5.261 1.00 96.19 78 ASP A C 1
ATOM 582 O O . ASP A 1 78 ? 4.854 18.114 5.894 1.00 96.19 78 ASP A O 1
ATOM 586 N N . TYR A 1 79 ? 4.192 16.155 5.035 1.00 95.62 79 TYR A N 1
ATOM 587 C CA . TYR A 1 79 ? 2.771 16.360 5.346 1.00 95.62 79 TYR A CA 1
ATOM 588 C C . TYR A 1 79 ? 2.359 15.838 6.722 1.00 95.62 79 TYR A C 1
ATOM 590 O O . TYR A 1 79 ? 2.929 14.888 7.266 1.00 95.62 79 TYR A O 1
ATOM 598 N N . SER A 1 80 ? 1.315 16.435 7.298 1.00 95.62 80 SER A N 1
ATOM 599 C CA . SER A 1 80 ? 0.777 16.008 8.593 1.00 95.62 80 SER A CA 1
ATOM 600 C C . SER A 1 80 ? 0.074 14.640 8.508 1.00 95.62 80 SER A C 1
ATOM 602 O O . SER A 1 80 ? -0.449 14.279 7.450 1.00 95.62 80 SER A O 1
ATOM 604 N N . PRO A 1 81 ? -0.031 13.877 9.617 1.00 96.00 81 PRO A N 1
ATOM 605 C CA . PRO A 1 81 ? -0.797 12.627 9.636 1.00 96.00 81 PRO A CA 1
ATOM 606 C C . PRO A 1 81 ? -2.243 12.787 9.140 1.00 96.00 81 PRO A C 1
ATOM 608 O O . PRO A 1 81 ? -2.776 11.892 8.493 1.00 96.00 81 PRO A O 1
ATOM 611 N N . LYS A 1 82 ? -2.868 13.946 9.391 1.00 94.88 82 LYS A N 1
ATOM 612 C CA . LYS A 1 82 ? -4.232 14.257 8.944 1.00 94.88 82 LYS A CA 1
ATOM 613 C C . LYS A 1 82 ? -4.351 14.333 7.422 1.00 94.88 82 LYS A C 1
ATOM 615 O O . LYS A 1 82 ? -5.315 13.830 6.858 1.00 94.88 82 LYS A O 1
ATOM 620 N N . GLU A 1 83 ? -3.391 14.960 6.751 1.00 94.94 83 GLU A N 1
ATOM 621 C CA . GLU A 1 83 ? -3.381 15.052 5.285 1.00 94.94 83 GLU A CA 1
ATOM 622 C C . GLU A 1 83 ? -3.017 13.711 4.651 1.00 94.94 83 GLU A C 1
ATOM 624 O O . GLU A 1 83 ? -3.635 13.288 3.673 1.00 94.94 83 GLU A O 1
ATOM 629 N N . LEU A 1 84 ? -2.065 13.010 5.267 1.00 96.31 84 LEU A N 1
ATOM 630 C CA . LEU A 1 84 ? -1.638 11.678 4.862 1.00 96.31 84 LEU A CA 1
ATOM 631 C C . LEU A 1 84 ? -2.767 10.645 4.977 1.00 96.31 84 LEU A C 1
ATOM 633 O O . LEU A 1 84 ? -2.920 9.801 4.095 1.00 96.31 84 LEU A O 1
ATOM 637 N N . HIS A 1 85 ? -3.604 10.750 6.011 1.00 95.62 85 HIS A N 1
ATOM 638 C CA . HIS A 1 85 ? -4.778 9.898 6.199 1.00 95.62 85 HIS A CA 1
ATOM 639 C C . HIS A 1 85 ? -5.732 9.965 4.998 1.00 95.62 85 HIS A C 1
ATOM 641 O O . HIS A 1 85 ? -6.220 8.933 4.538 1.00 95.62 85 HIS A O 1
ATOM 647 N N . LEU A 1 86 ? -5.947 11.161 4.437 1.00 94.00 86 LEU A N 1
ATOM 648 C CA . LEU A 1 86 ? -6.858 11.366 3.306 1.00 94.00 86 LEU A CA 1
ATOM 649 C C . LEU A 1 86 ? -6.355 10.724 2.006 1.00 94.00 86 LEU A C 1
ATOM 651 O O . LEU A 1 86 ? -7.166 10.323 1.173 1.00 94.00 86 LEU A O 1
ATOM 655 N N . ILE A 1 87 ? -5.036 10.635 1.811 1.00 95.06 87 ILE A N 1
ATOM 656 C CA . ILE A 1 87 ? -4.447 10.052 0.594 1.00 95.06 87 ILE A CA 1
ATOM 657 C C . ILE A 1 87 ? -4.145 8.557 0.731 1.00 95.06 87 ILE A C 1
ATOM 659 O O . ILE A 1 87 ? -3.976 7.881 -0.282 1.00 95.06 87 ILE A O 1
ATOM 663 N N . PHE A 1 88 ? -4.072 8.030 1.956 1.00 96.31 88 PHE A N 1
ATOM 664 C CA . PHE A 1 88 ? -3.626 6.663 2.222 1.00 96.31 88 PHE A CA 1
ATOM 665 C C . PHE A 1 88 ? -4.451 5.581 1.500 1.00 96.31 88 PHE A C 1
ATOM 667 O O . PHE A 1 88 ? -3.834 4.710 0.883 1.00 96.31 88 PHE A O 1
ATOM 674 N N . PRO A 1 89 ? -5.803 5.629 1.466 1.00 94.62 89 PRO A N 1
ATOM 675 C CA . PRO A 1 89 ? -6.590 4.650 0.712 1.00 94.62 89 PRO A CA 1
ATOM 676 C C . PRO A 1 89 ? -6.271 4.657 -0.786 1.00 94.62 89 PRO A C 1
ATOM 678 O O . PRO A 1 89 ? -6.067 3.598 -1.377 1.00 94.62 89 PRO A O 1
ATOM 681 N N . TRP A 1 90 ? -6.151 5.849 -1.381 1.00 93.06 90 TRP A N 1
ATOM 682 C CA . TRP A 1 90 ? -5.769 5.991 -2.786 1.00 93.06 90 TRP A CA 1
ATOM 683 C C . TRP A 1 90 ? -4.351 5.483 -3.045 1.00 93.06 90 TRP A C 1
ATOM 685 O O . TRP A 1 90 ? -4.098 4.857 -4.070 1.00 93.06 90 TRP A O 1
ATOM 695 N N . LEU A 1 91 ? -3.420 5.729 -2.123 1.00 94.62 91 LEU A N 1
ATOM 696 C CA . LEU A 1 91 ? -2.058 5.235 -2.254 1.00 94.62 91 LEU A CA 1
ATOM 697 C C . LEU A 1 91 ? -2.024 3.700 -2.218 1.00 94.62 91 LEU A C 1
ATOM 699 O O . LEU A 1 91 ? -1.348 3.105 -3.055 1.00 94.62 91 LEU A O 1
ATOM 703 N N . MET A 1 92 ? -2.782 3.051 -1.323 1.00 94.69 92 MET A N 1
ATOM 704 C CA . MET A 1 92 ? -2.898 1.585 -1.321 1.00 94.69 92 MET A CA 1
ATOM 705 C C . MET A 1 92 ? -3.416 1.063 -2.662 1.00 94.69 92 MET A C 1
ATOM 707 O O . MET A 1 92 ? -2.813 0.156 -3.230 1.00 94.69 92 MET A O 1
ATOM 711 N N . GLU A 1 93 ? -4.477 1.669 -3.199 1.00 92.44 93 GLU A N 1
ATOM 712 C CA . GLU A 1 93 ? -5.023 1.311 -4.512 1.00 92.44 93 GLU A CA 1
ATOM 713 C C . GLU A 1 93 ? -4.010 1.565 -5.640 1.00 92.44 93 GLU A C 1
ATOM 715 O O . GLU A 1 93 ? -3.859 0.751 -6.547 1.00 92.44 93 GLU A O 1
ATOM 720 N N . SER A 1 94 ? -3.240 2.654 -5.581 1.00 92.50 94 SER A N 1
ATOM 721 C 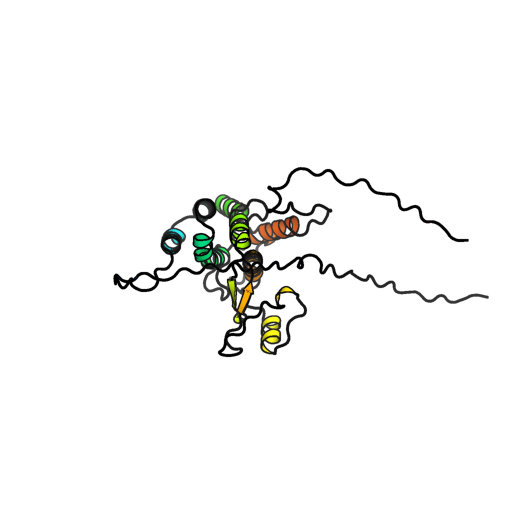CA . SER A 1 94 ? -2.211 2.930 -6.584 1.00 92.50 94 SER A CA 1
ATOM 722 C C . SER A 1 94 ? -1.076 1.905 -6.549 1.00 92.50 94 SER A C 1
ATOM 724 O O . SER A 1 94 ? -0.550 1.574 -7.611 1.00 92.50 94 SER A O 1
ATOM 726 N N . VAL A 1 95 ? -0.654 1.447 -5.368 1.00 94.19 95 VAL A N 1
ATOM 727 C CA . VAL A 1 95 ? 0.453 0.487 -5.227 1.00 94.19 95 VAL A CA 1
ATOM 728 C C . VAL A 1 95 ? -0.020 -0.928 -5.548 1.00 94.19 95 VAL A C 1
ATOM 730 O O . VAL A 1 95 ? 0.540 -1.594 -6.424 1.00 94.19 95 VAL A O 1
ATOM 733 N N . PHE A 1 96 ? -1.073 -1.381 -4.870 1.00 92.56 96 PHE A N 1
ATOM 734 C CA . PHE A 1 96 ? -1.554 -2.761 -4.921 1.00 92.56 96 PHE A CA 1
ATOM 735 C C . PHE A 1 96 ? -2.617 -2.993 -6.000 1.00 92.56 96 PHE A C 1
ATOM 737 O O . PHE A 1 96 ? -2.910 -4.139 -6.343 1.00 92.56 96 PHE A O 1
ATOM 744 N N . GLY A 1 97 ? -3.147 -1.942 -6.609 1.00 90.12 97 GLY A N 1
ATOM 745 C CA . GLY A 1 97 ? -4.324 -2.047 -7.459 1.00 90.12 97 GLY A CA 1
ATOM 746 C C . GLY A 1 97 ? -5.602 -2.130 -6.636 1.00 90.12 97 GLY A C 1
ATOM 747 O O . GLY A 1 97 ? -5.578 -2.177 -5.405 1.00 90.12 97 GLY A O 1
ATOM 748 N N . ASN A 1 98 ? -6.728 -2.160 -7.333 1.00 85.50 98 ASN A N 1
ATOM 749 C CA . ASN A 1 98 ? -8.024 -2.356 -6.705 1.00 85.50 98 ASN A CA 1
ATOM 750 C C . ASN A 1 98 ? -8.362 -3.845 -6.560 1.00 85.50 98 ASN A C 1
ATOM 752 O O . ASN A 1 98 ? -7.757 -4.729 -7.176 1.00 85.50 98 ASN A O 1
ATOM 756 N N . GLN A 1 99 ? -9.319 -4.127 -5.683 1.00 81.38 99 GLN A N 1
ATOM 757 C CA . GLN A 1 99 ? -9.615 -5.491 -5.261 1.00 81.38 99 GLN A CA 1
ATOM 758 C C . GLN A 1 99 ? -10.402 -6.291 -6.315 1.00 81.38 99 GLN A C 1
ATOM 760 O O . GLN A 1 99 ? -10.301 -7.516 -6.337 1.00 81.38 99 GLN A O 1
ATOM 765 N N . ASP A 1 100 ? -11.132 -5.618 -7.207 1.00 77.56 100 ASP A N 1
ATOM 766 C CA . ASP A 1 100 ? -11.805 -6.183 -8.387 1.00 77.56 100 ASP A CA 1
ATOM 767 C C . ASP A 1 100 ? -10.844 -6.436 -9.564 1.00 77.56 100 ASP A C 1
ATOM 769 O O . ASP A 1 100 ? -11.204 -7.120 -10.521 1.00 77.56 100 ASP A O 1
ATOM 773 N N . GLY A 1 101 ? -9.611 -5.924 -9.490 1.00 77.62 101 GLY A N 1
ATOM 774 C CA . GLY A 1 101 ? -8.559 -6.158 -10.477 1.00 77.62 101 GLY A CA 1
ATOM 775 C C . GLY A 1 101 ? -8.664 -5.304 -11.742 1.00 77.62 101 GLY A C 1
ATOM 776 O O . GLY A 1 101 ? -7.881 -5.523 -12.669 1.00 77.62 101 GLY A O 1
ATOM 777 N N . SER A 1 102 ? -9.580 -4.331 -11.799 1.00 83.88 102 SER A N 1
ATOM 778 C CA . SER A 1 102 ? -9.701 -3.411 -12.939 1.00 83.88 102 SER A CA 1
ATOM 779 C C . SER A 1 102 ? -8.541 -2.405 -13.027 1.00 83.88 102 SER A C 1
ATOM 781 O O . SER A 1 102 ? -8.176 -1.978 -14.122 1.00 83.88 102 SER A O 1
ATOM 783 N N . VAL A 1 103 ? -7.885 -2.099 -11.905 1.00 84.88 103 VAL A N 1
ATOM 784 C CA . VAL A 1 103 ? -6.665 -1.289 -11.806 1.00 84.88 103 VAL A CA 1
ATOM 785 C C . VAL A 1 103 ? -5.524 -2.173 -11.287 1.00 84.88 103 VAL A C 1
ATOM 787 O O . VAL A 1 103 ? -5.556 -2.617 -10.140 1.00 84.88 103 VAL A O 1
ATOM 790 N N . PRO A 1 104 ? -4.462 -2.421 -12.077 1.00 82.56 104 PRO A N 1
ATOM 791 C CA . PRO A 1 104 ? -3.375 -3.321 -11.685 1.00 82.56 104 PRO A CA 1
ATOM 792 C C . PRO A 1 104 ? -2.388 -2.708 -10.668 1.00 82.56 104 PRO A C 1
ATOM 794 O O . PRO A 1 104 ? -1.468 -3.392 -10.202 1.00 82.56 104 PRO A O 1
ATOM 797 N N . GLY A 1 105 ? -2.531 -1.433 -10.311 1.00 90.19 105 GLY A N 1
ATOM 798 C CA . GLY A 1 105 ? -1.555 -0.722 -9.481 1.00 90.19 105 GLY A CA 1
ATOM 799 C C . GLY A 1 105 ? -0.165 -0.708 -10.124 1.00 90.19 105 GLY A C 1
ATOM 800 O O . GLY A 1 105 ? -0.041 -0.665 -11.347 1.00 90.19 105 GLY A O 1
ATOM 801 N N . TRP A 1 106 ? 0.893 -0.818 -9.319 1.00 91.69 106 TRP A N 1
ATOM 802 C CA . TRP A 1 106 ? 2.286 -0.841 -9.806 1.00 91.69 106 TRP A CA 1
ATOM 803 C C . TRP A 1 106 ? 2.728 -2.189 -10.385 1.00 91.69 106 TRP A C 1
ATOM 805 O O . TRP A 1 106 ? 3.867 -2.343 -10.814 1.00 91.69 106 TRP A O 1
ATOM 815 N N . ASN A 1 107 ? 1.830 -3.177 -10.401 1.00 88.00 107 ASN A N 1
ATOM 816 C CA . ASN A 1 107 ? 2.049 -4.490 -11.000 1.00 88.00 107 ASN A CA 1
ATOM 817 C C . ASN A 1 107 ? 3.347 -5.186 -10.538 1.00 88.00 107 ASN A C 1
ATOM 819 O O . ASN A 1 107 ? 4.072 -5.790 -11.328 1.00 88.00 107 ASN A O 1
ATOM 823 N N . MET A 1 108 ? 3.617 -5.132 -9.229 1.00 90.12 108 MET A N 1
ATOM 824 C CA . MET A 1 108 ? 4.866 -5.589 -8.595 1.00 90.12 108 MET A CA 1
ATOM 825 C C . MET A 1 108 ? 5.220 -7.060 -8.858 1.00 90.12 108 MET A C 1
ATOM 827 O O . MET A 1 108 ? 6.376 -7.447 -8.708 1.00 90.12 108 MET A O 1
ATOM 831 N N . ARG A 1 109 ? 4.248 -7.887 -9.267 1.00 86.94 109 ARG A N 1
ATOM 832 C CA . ARG A 1 109 ? 4.488 -9.275 -9.698 1.00 86.94 109 ARG A CA 1
ATOM 833 C C . ARG A 1 109 ? 5.300 -9.368 -10.999 1.00 86.94 109 ARG A C 1
ATOM 835 O O . ARG A 1 109 ? 5.999 -10.353 -11.212 1.00 86.94 109 ARG A O 1
ATOM 842 N N . TYR A 1 110 ? 5.207 -8.356 -11.860 1.00 86.19 110 TYR A N 1
ATOM 843 C CA . TYR A 1 110 ? 5.916 -8.278 -13.144 1.00 86.19 110 TYR A CA 1
ATOM 844 C C . TYR A 1 110 ? 7.164 -7.393 -13.071 1.00 86.19 110 TYR A C 1
ATOM 846 O O . TYR A 1 110 ? 7.985 -7.412 -13.985 1.00 86.19 110 TYR A O 1
ATOM 854 N N . LEU A 1 111 ? 7.325 -6.635 -11.985 1.00 90.25 111 LEU A N 1
ATOM 855 C CA . LEU A 1 111 ? 8.483 -5.783 -11.767 1.00 90.25 111 LEU A CA 1
ATOM 856 C C . LEU A 1 111 ? 9.684 -6.629 -11.331 1.00 90.25 111 LEU A C 1
ATOM 858 O O . LEU A 1 111 ? 9.657 -7.248 -10.267 1.00 90.25 111 LEU A O 1
ATOM 862 N N . GLN A 1 112 ? 10.734 -6.658 -12.151 1.00 90.50 112 GLN A N 1
ATOM 863 C CA . GLN A 1 112 ? 11.915 -7.500 -11.941 1.00 90.50 112 GLN A CA 1
ATOM 864 C C . GLN A 1 112 ? 13.204 -6.693 -12.091 1.00 90.50 112 GLN A C 1
ATOM 866 O O . GLN A 1 112 ? 13.314 -5.820 -12.956 1.00 90.50 112 GLN A O 1
ATOM 871 N N . ALA A 1 113 ? 14.215 -7.052 -11.297 1.00 90.12 113 ALA A N 1
ATOM 872 C CA . ALA A 1 113 ? 15.517 -6.387 -11.304 1.00 90.12 113 ALA A CA 1
ATOM 873 C C . ALA A 1 113 ? 16.204 -6.431 -12.678 1.00 90.12 113 ALA A C 1
ATOM 875 O O . ALA A 1 113 ? 16.853 -5.471 -13.070 1.00 90.12 113 ALA A O 1
ATOM 876 N N . ARG A 1 114 ? 16.038 -7.524 -13.436 1.00 88.56 114 ARG A N 1
ATOM 877 C CA . ARG A 1 114 ? 16.698 -7.702 -14.741 1.00 88.56 114 ARG A CA 1
AT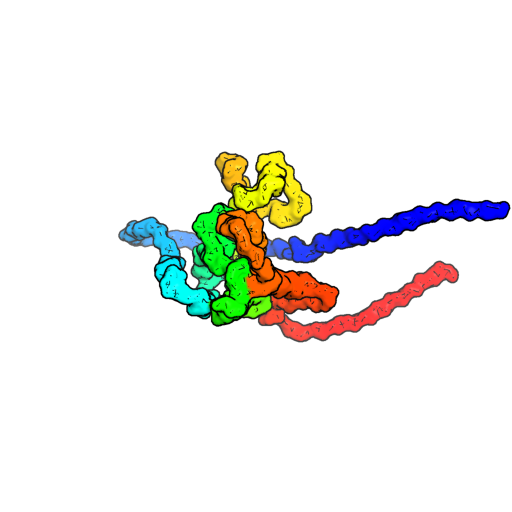OM 878 C C . ARG A 1 114 ? 16.108 -6.839 -15.859 1.00 88.56 114 ARG A C 1
ATOM 880 O O . ARG A 1 114 ? 16.825 -6.472 -16.779 1.00 88.56 114 ARG A O 1
ATOM 887 N N . THR A 1 115 ? 14.801 -6.574 -15.817 1.00 88.62 115 THR A N 1
ATOM 888 C CA . THR A 1 115 ? 14.082 -5.868 -16.892 1.00 88.62 115 THR A CA 1
ATOM 889 C C . THR A 1 115 ? 14.028 -4.371 -16.643 1.00 88.62 115 THR A C 1
ATOM 891 O O . THR A 1 115 ? 14.083 -3.584 -17.579 1.00 88.62 115 THR A O 1
ATOM 894 N N . SER A 1 116 ? 13.905 -3.980 -15.379 1.00 91.31 116 SER A N 1
ATOM 895 C CA . SER A 1 116 ? 13.701 -2.595 -14.967 1.00 91.31 116 SER A CA 1
ATOM 896 C C . SER A 1 116 ? 14.398 -2.352 -13.623 1.00 91.31 116 SER A C 1
ATOM 898 O O . SER A 1 116 ? 13.712 -2.212 -12.609 1.00 91.31 116 SER A O 1
ATOM 900 N N . PRO A 1 117 ? 15.748 -2.331 -13.588 1.00 93.62 117 PRO A N 1
ATOM 901 C CA . PRO A 1 117 ? 16.511 -2.296 -12.339 1.00 93.62 117 PRO A CA 1
ATOM 902 C C . PRO A 1 117 ? 16.189 -1.073 -11.477 1.00 93.62 117 PRO A C 1
ATOM 904 O O . PRO A 1 117 ? 15.957 -1.205 -10.280 1.00 93.62 117 PRO A O 1
ATOM 907 N N . THR A 1 118 ? 16.120 0.112 -12.090 1.00 95.56 118 THR A N 1
ATOM 908 C CA . THR A 1 118 ? 15.847 1.375 -11.387 1.00 95.56 118 THR A CA 1
ATOM 909 C C . THR A 1 118 ? 14.466 1.376 -10.736 1.00 95.56 118 THR A C 1
ATOM 911 O O . THR A 1 118 ? 14.336 1.722 -9.565 1.00 95.56 118 THR A O 1
ATOM 914 N N . GLU A 1 119 ? 13.445 0.939 -11.477 1.00 94.88 119 GLU A N 1
ATOM 915 C CA . GLU A 1 119 ? 12.067 0.864 -10.982 1.00 94.88 119 GLU A CA 1
ATOM 916 C C . GLU A 1 119 ? 11.926 -0.195 -9.888 1.00 94.88 119 GLU A C 1
ATOM 918 O O . GLU A 1 119 ? 11.295 0.036 -8.859 1.00 94.88 119 GLU A O 1
ATOM 923 N N . TYR A 1 120 ? 12.562 -1.350 -10.094 1.00 95.56 120 TYR A N 1
ATOM 924 C CA . TYR A 1 120 ? 12.593 -2.439 -9.130 1.00 95.56 120 TYR A CA 1
ATOM 925 C C . TYR A 1 120 ? 13.180 -1.984 -7.792 1.00 95.56 120 TYR A C 1
ATOM 927 O O . TYR A 1 120 ? 12.524 -2.137 -6.763 1.00 95.56 120 TYR A O 1
ATOM 935 N N . THR A 1 121 ? 14.378 -1.394 -7.802 1.00 96.19 121 THR A N 1
ATOM 936 C CA . THR A 1 121 ? 15.054 -0.954 -6.576 1.00 96.19 121 THR A CA 1
ATOM 937 C C . THR A 1 121 ? 14.239 0.114 -5.857 1.00 96.19 121 THR A C 1
ATOM 939 O O . THR A 1 121 ? 13.994 -0.015 -4.663 1.00 96.19 121 THR A O 1
ATOM 942 N N . ALA A 1 122 ? 13.726 1.112 -6.583 1.00 96.94 122 ALA A N 1
ATOM 943 C CA . ALA A 1 122 ? 12.934 2.176 -5.976 1.00 96.94 122 ALA A CA 1
ATOM 944 C C . ALA A 1 122 ? 11.665 1.654 -5.282 1.00 96.94 122 ALA A C 1
ATOM 946 O O . ALA A 1 122 ? 11.356 2.082 -4.172 1.00 96.94 122 ALA A O 1
ATOM 947 N N . VAL A 1 123 ? 10.945 0.710 -5.899 1.00 96.88 123 VAL A N 1
ATOM 948 C CA . VAL A 1 123 ? 9.734 0.117 -5.306 1.00 96.88 123 VAL A CA 1
ATOM 949 C C . VAL A 1 123 ? 10.069 -0.765 -4.106 1.00 96.88 123 VAL A C 1
ATOM 951 O O . VAL A 1 123 ? 9.391 -0.677 -3.082 1.00 96.88 123 VAL A O 1
ATOM 954 N N . VAL A 1 124 ? 11.106 -1.601 -4.213 1.00 96.44 124 VAL A N 1
ATOM 955 C CA . VAL A 1 124 ? 11.541 -2.482 -3.119 1.00 96.44 124 VAL A CA 1
ATOM 956 C C . VAL A 1 124 ? 11.999 -1.669 -1.908 1.00 96.44 124 VAL A C 1
ATOM 958 O O . VAL A 1 124 ? 11.624 -2.008 -0.789 1.00 96.44 124 VAL A O 1
ATOM 961 N N . ASP A 1 125 ? 12.735 -0.578 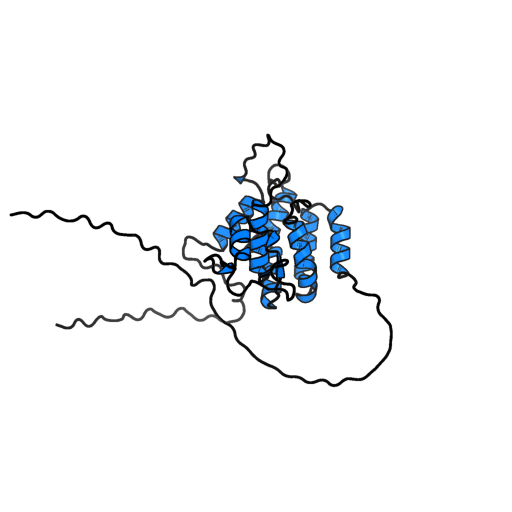-2.118 1.00 97.38 125 ASP A N 1
ATOM 962 C CA . ASP A 1 125 ? 13.196 0.296 -1.038 1.00 97.38 125 ASP A CA 1
ATOM 963 C C . ASP A 1 125 ? 12.047 1.126 -0.448 1.00 97.38 125 ASP A C 1
ATOM 965 O O . ASP A 1 125 ? 11.942 1.265 0.769 1.00 97.38 125 ASP A O 1
ATOM 969 N N . PHE A 1 126 ? 11.130 1.632 -1.281 1.00 98.06 126 PHE A N 1
ATOM 970 C CA . PHE A 1 126 ? 9.959 2.389 -0.824 1.00 98.06 126 PHE A CA 1
ATOM 971 C C . PHE A 1 126 ? 9.020 1.551 0.061 1.00 98.06 126 PHE A C 1
ATOM 973 O O . PHE A 1 126 ? 8.443 2.071 1.023 1.00 98.06 126 PHE A O 1
ATOM 980 N N . LEU A 1 127 ? 8.867 0.263 -0.266 1.00 97.38 127 LEU A N 1
ATOM 981 C CA . LEU A 1 127 ? 8.010 -0.694 0.439 1.00 97.38 127 LEU A CA 1
ATOM 982 C C . LEU A 1 127 ? 8.759 -1.529 1.486 1.00 97.38 127 LEU A C 1
ATOM 984 O O . LEU A 1 127 ? 8.156 -2.424 2.071 1.00 97.38 127 LEU A O 1
ATOM 988 N N . ASP A 1 128 ? 10.041 -1.260 1.731 1.00 95.81 128 ASP A N 1
ATOM 989 C CA . ASP A 1 128 ? 10.836 -2.021 2.689 1.00 95.81 128 ASP A CA 1
ATOM 990 C C . ASP A 1 128 ? 10.223 -1.968 4.108 1.00 95.81 128 ASP A C 1
ATOM 992 O O . ASP A 1 128 ? 9.854 -0.885 4.577 1.00 95.81 128 ASP A O 1
ATOM 996 N N . PRO A 1 129 ? 10.109 -3.106 4.823 1.00 94.81 129 PRO A N 1
ATOM 997 C CA . PRO A 1 129 ? 9.472 -3.144 6.137 1.00 94.81 129 PRO A CA 1
ATOM 998 C C . PRO A 1 129 ? 10.224 -2.356 7.221 1.00 94.81 129 PRO A C 1
ATOM 1000 O O . PRO A 1 129 ? 9.606 -1.917 8.192 1.00 94.81 129 PRO A O 1
ATOM 1003 N N . SER A 1 130 ? 11.544 -2.191 7.075 1.00 91.31 130 SER A N 1
ATOM 1004 C CA . SER A 1 130 ? 12.413 -1.563 8.071 1.00 91.31 130 SER A CA 1
ATOM 1005 C C . SER A 1 130 ? 12.617 -0.075 7.807 1.00 91.31 130 SER A C 1
ATOM 1007 O O . SER A 1 130 ? 12.537 0.726 8.736 1.00 91.31 130 SER A O 1
ATOM 1009 N N . SER A 1 131 ? 12.925 0.303 6.564 1.00 93.31 131 SER A N 1
ATOM 1010 C CA . SER A 1 131 ? 13.288 1.684 6.205 1.00 93.31 131 SER A CA 1
ATOM 1011 C C . SER A 1 131 ? 12.382 2.326 5.156 1.00 93.31 131 SER A C 1
ATOM 1013 O O . SER A 1 131 ? 12.578 3.493 4.819 1.00 93.31 131 SER A O 1
ATOM 1015 N N . GLY A 1 132 ? 11.396 1.597 4.632 1.00 96.50 132 GLY A N 1
ATOM 1016 C CA . GLY A 1 132 ? 10.545 2.082 3.554 1.00 96.50 132 GLY A CA 1
ATOM 1017 C C . GLY A 1 132 ? 9.635 3.228 3.984 1.00 96.50 132 GLY A C 1
ATOM 1018 O O . GLY A 1 132 ? 9.009 3.202 5.050 1.00 96.50 132 GLY A O 1
ATOM 1019 N N . SER A 1 133 ? 9.508 4.240 3.122 1.00 97.69 133 SER A N 1
ATOM 1020 C CA . SER A 1 133 ? 8.624 5.388 3.363 1.00 97.69 133 SER A CA 1
ATOM 1021 C C . SER A 1 133 ? 7.164 4.969 3.523 1.00 97.69 133 SER A C 1
ATOM 1023 O O . SER A 1 133 ? 6.427 5.598 4.279 1.00 97.69 133 SER A O 1
ATOM 1025 N N . MET A 1 134 ? 6.745 3.876 2.883 1.00 97.12 134 MET A N 1
ATOM 1026 C CA . MET A 1 134 ? 5.405 3.332 3.072 1.00 97.12 134 MET A CA 1
ATOM 1027 C C . MET A 1 134 ? 5.175 2.832 4.504 1.00 97.12 134 MET A C 1
ATOM 1029 O O . MET A 1 134 ? 4.130 3.108 5.088 1.00 97.12 134 MET A O 1
ATOM 1033 N N . MET A 1 135 ? 6.151 2.152 5.110 1.00 96.88 135 MET A N 1
ATOM 1034 C CA . MET A 1 135 ? 6.032 1.724 6.507 1.00 96.88 135 MET A CA 1
ATOM 1035 C C . MET A 1 135 ? 6.122 2.895 7.479 1.00 96.88 135 MET A C 1
ATOM 1037 O O . MET A 1 135 ? 5.367 2.944 8.450 1.00 96.88 135 MET A O 1
ATOM 1041 N N . LYS A 1 136 ? 6.965 3.891 7.186 1.00 97.31 136 LYS A N 1
ATOM 1042 C CA . LYS A 1 136 ? 6.987 5.154 7.937 1.00 97.31 136 LYS A CA 1
ATOM 1043 C C . LYS A 1 136 ? 5.611 5.827 7.939 1.00 97.31 136 LYS A C 1
ATOM 1045 O O . LYS A 1 136 ? 5.139 6.249 8.993 1.00 97.31 136 LYS A O 1
ATOM 1050 N N . LEU A 1 137 ? 4.951 5.884 6.780 1.00 98.19 137 LEU A N 1
ATOM 1051 C CA . LEU A 1 137 ? 3.584 6.386 6.637 1.00 98.19 137 LEU A CA 1
ATOM 1052 C C . LEU A 1 137 ? 2.591 5.583 7.482 1.00 98.19 137 LEU A C 1
ATOM 1054 O O . LEU A 1 137 ? 1.822 6.170 8.240 1.00 98.19 137 LEU A O 1
ATOM 1058 N N . VAL A 1 138 ? 2.628 4.253 7.384 1.00 98.00 138 VAL A N 1
ATOM 1059 C CA . VAL A 1 138 ? 1.768 3.354 8.165 1.00 98.00 138 VAL A CA 1
ATOM 1060 C C . VAL A 1 138 ? 1.903 3.629 9.663 1.00 98.00 138 VAL A C 1
ATOM 1062 O O . VAL A 1 138 ? 0.890 3.835 10.329 1.00 98.00 138 VAL A O 1
ATOM 1065 N N . TYR A 1 139 ? 3.128 3.713 10.188 1.00 96.75 139 TYR A N 1
ATOM 1066 C CA . TYR A 1 139 ? 3.354 3.985 11.609 1.00 96.75 139 TYR A CA 1
ATOM 1067 C C . TYR A 1 139 ? 2.941 5.399 12.023 1.00 96.75 139 TYR A C 1
ATOM 1069 O O . TYR A 1 139 ? 2.356 5.575 13.091 1.00 96.75 139 TYR A O 1
ATOM 1077 N N . LYS A 1 140 ? 3.173 6.401 11.166 1.00 96.75 140 LYS A N 1
ATOM 1078 C CA . LYS A 1 140 ? 2.735 7.786 11.394 1.00 96.75 140 LYS A CA 1
ATOM 1079 C C . LYS A 1 140 ? 1.213 7.886 11.512 1.00 96.75 140 LYS A C 1
ATOM 1081 O O . LYS A 1 140 ? 0.714 8.602 12.368 1.00 96.75 140 LYS A O 1
ATOM 1086 N N . LEU A 1 141 ? 0.477 7.140 10.691 1.00 97.94 141 LEU A N 1
ATOM 1087 C CA . LEU A 1 141 ? -0.984 7.065 10.771 1.00 97.94 141 LEU A CA 1
ATOM 1088 C C . LEU A 1 141 ? -1.454 6.219 11.956 1.00 97.94 141 LEU A C 1
ATOM 1090 O O . LEU A 1 141 ? -2.504 6.492 12.530 1.00 97.94 141 LEU A O 1
ATOM 1094 N N . GLN A 1 142 ? -0.697 5.182 12.315 1.00 95.75 142 GLN A N 1
ATOM 1095 C CA . GLN A 1 142 ? -1.043 4.294 13.421 1.00 95.75 142 GLN A CA 1
ATOM 1096 C C . GLN A 1 142 ? -0.916 4.987 14.778 1.00 95.75 142 GLN A C 1
ATOM 1098 O O . GLN A 1 142 ? -1.721 4.706 15.658 1.00 95.75 142 GLN A O 1
ATOM 1103 N N . ALA A 1 143 ? 0.033 5.914 14.930 1.00 94.94 143 ALA A N 1
ATOM 1104 C CA . ALA A 1 143 ? 0.187 6.727 16.137 1.00 94.94 143 ALA A CA 1
ATOM 1105 C C . ALA A 1 143 ? -1.027 7.634 16.432 1.00 94.94 143 ALA A C 1
ATOM 1107 O O . ALA A 1 143 ? -1.219 8.036 17.573 1.00 94.94 143 ALA A O 1
ATOM 1108 N N . GLU A 1 144 ? -1.848 7.929 15.420 1.00 95.94 144 GLU A N 1
ATOM 1109 C CA . GLU A 1 144 ? -3.059 8.757 15.528 1.00 95.94 144 GLU A CA 1
ATOM 1110 C C . GLU A 1 144 ? -4.349 7.922 15.655 1.00 95.94 144 GLU A C 1
ATOM 1112 O O . GLU A 1 144 ? -5.451 8.461 15.570 1.00 95.94 144 GLU A O 1
ATOM 1117 N N . ASP A 1 145 ? -4.236 6.596 15.799 1.00 93.00 145 ASP A N 1
ATOM 1118 C CA . ASP A 1 145 ? -5.366 5.666 15.941 1.00 93.00 145 ASP A CA 1
ATOM 1119 C C . ASP A 1 145 ? -6.400 5.695 14.789 1.00 93.00 145 ASP A C 1
ATOM 1121 O O . ASP A 1 145 ? -7.554 5.282 14.961 1.00 93.00 145 ASP A O 1
ATOM 1125 N N . TYR A 1 146 ? -5.996 6.113 13.580 1.00 95.69 146 TYR A N 1
ATOM 1126 C CA . TYR A 1 146 ? -6.871 6.083 12.402 1.00 95.69 146 TYR A CA 1
ATOM 1127 C C . TYR A 1 146 ? -7.387 4.667 12.089 1.00 95.69 146 TYR A C 1
ATOM 1129 O O . TYR A 1 146 ? -6.721 3.656 12.336 1.00 95.69 146 TYR A O 1
ATOM 1137 N N . LYS A 1 147 ? -8.579 4.594 11.486 1.00 94.12 147 LYS A N 1
ATOM 1138 C CA . LYS A 1 147 ? -9.211 3.351 11.025 1.00 94.12 147 LYS A CA 1
ATOM 1139 C C . LYS A 1 147 ? -9.591 3.452 9.555 1.00 94.12 147 LYS A C 1
ATOM 1141 O O . LYS A 1 147 ? -9.999 4.515 9.094 1.00 94.12 147 LYS A O 1
ATOM 1146 N N . TYR A 1 148 ? -9.485 2.334 8.849 1.00 94.12 148 TYR A N 1
ATOM 1147 C CA . TYR A 1 148 ? -9.843 2.201 7.443 1.00 94.12 148 TYR A CA 1
ATOM 1148 C C . TYR A 1 148 ? -10.849 1.079 7.262 1.00 94.12 148 TYR A C 1
ATOM 1150 O O . TYR A 1 148 ? -10.702 0.002 7.843 1.00 94.12 148 TYR A O 1
ATOM 1158 N N . GLU A 1 149 ? -11.865 1.342 6.450 1.00 92.38 149 GLU A N 1
ATOM 1159 C CA . GLU A 1 149 ? -12.883 0.360 6.106 1.00 92.38 149 GLU A CA 1
ATOM 1160 C C . GLU A 1 149 ? -12.402 -0.519 4.950 1.00 92.38 149 GLU A C 1
ATOM 1162 O O . GLU A 1 149 ? -11.967 -0.023 3.911 1.00 92.38 149 GLU A O 1
ATOM 1167 N N . PHE A 1 150 ? -12.497 -1.835 5.123 1.00 90.38 150 PHE A N 1
ATOM 1168 C CA . PHE A 1 150 ? -12.214 -2.813 4.079 1.00 90.38 150 PHE A CA 1
ATOM 1169 C C . PHE A 1 150 ? -13.475 -3.641 3.776 1.00 90.38 150 PHE A C 1
ATOM 1171 O O . PHE A 1 150 ? -13.948 -4.352 4.665 1.00 90.38 150 PHE A O 1
ATOM 1178 N N . PRO A 1 151 ? -14.044 -3.583 2.559 1.00 89.25 151 PRO A N 1
ATOM 1179 C CA . PRO A 1 151 ? -15.292 -4.282 2.251 1.00 89.25 151 PRO A CA 1
ATOM 1180 C C . PRO A 1 151 ? -15.165 -5.810 2.309 1.00 89.25 151 PRO A C 1
ATOM 1182 O O . PRO A 1 151 ? -14.258 -6.400 1.720 1.00 89.25 151 PRO A O 1
ATOM 1185 N N . ILE A 1 152 ? -16.135 -6.471 2.950 1.00 88.25 152 ILE A N 1
ATOM 1186 C CA . ILE A 1 152 ? -16.196 -7.941 3.040 1.00 88.25 152 ILE A CA 1
ATOM 1187 C C . ILE A 1 152 ? -16.394 -8.595 1.664 1.00 88.25 152 ILE A C 1
ATOM 1189 O O . ILE A 1 152 ? -15.982 -9.736 1.451 1.00 88.25 152 ILE A O 1
ATOM 1193 N N . SER A 1 153 ? -16.975 -7.869 0.704 1.00 87.12 153 SER A N 1
ATOM 1194 C CA . SER A 1 153 ? -17.190 -8.332 -0.674 1.00 87.12 153 SER A CA 1
ATOM 1195 C C . SER A 1 153 ? -15.906 -8.788 -1.371 1.00 87.12 153 SER A C 1
ATOM 1197 O O . SER A 1 153 ? -15.975 -9.662 -2.236 1.00 87.12 153 SER A O 1
ATOM 1199 N N . TYR A 1 154 ? -14.758 -8.241 -0.963 1.00 85.56 154 TYR A N 1
ATOM 1200 C CA . TYR A 1 154 ? -13.447 -8.546 -1.528 1.00 85.56 154 TYR A CA 1
ATOM 1201 C C . TYR A 1 154 ? -12.706 -9.680 -0.818 1.00 85.56 154 TYR A C 1
ATOM 1203 O O . TYR A 1 154 ? -11.619 -10.056 -1.248 1.00 85.56 154 TYR A O 1
ATOM 1211 N N . LEU A 1 155 ? -13.263 -10.251 0.252 1.00 86.50 155 LEU A N 1
ATOM 1212 C CA . LEU A 1 155 ? -12.649 -11.401 0.910 1.00 86.50 155 LEU A CA 1
ATOM 1213 C C . LEU A 1 155 ? -12.751 -12.671 0.050 1.00 86.50 155 LEU A C 1
ATOM 1215 O O . LEU A 1 155 ? -13.716 -12.833 -0.706 1.00 86.50 155 LEU A O 1
ATOM 1219 N N . PRO A 1 156 ? -11.808 -13.624 0.205 1.00 84.75 156 PRO A N 1
ATOM 1220 C CA . PRO A 1 156 ? -11.922 -14.944 -0.403 1.00 84.75 156 PRO A CA 1
ATOM 1221 C C . PRO A 1 156 ? -13.273 -15.602 -0.097 1.00 84.75 156 PRO A C 1
ATOM 1223 O O . PRO A 1 156 ? -13.771 -15.520 1.028 1.00 84.75 156 PRO A O 1
ATOM 1226 N N . GLY A 1 157 ? -13.840 -16.292 -1.093 1.00 85.88 157 GLY A N 1
ATOM 1227 C CA . GLY A 1 157 ? -15.195 -16.859 -1.055 1.00 85.88 157 GLY A CA 1
ATOM 1228 C C . GLY A 1 157 ? -15.573 -17.581 0.247 1.00 85.88 157 GLY A C 1
ATOM 1229 O O . GLY A 1 157 ? -16.613 -17.240 0.807 1.00 85.88 157 GLY A O 1
ATOM 1230 N N . PRO A 1 158 ? -14.740 -18.499 0.778 1.00 85.88 158 PRO A N 1
ATOM 1231 C CA . PRO A 1 158 ? -15.047 -19.203 2.025 1.00 85.88 158 PRO A CA 1
ATOM 1232 C C . PRO A 1 158 ? -15.169 -18.277 3.241 1.00 85.88 158 PRO A C 1
ATOM 1234 O O . PRO A 1 158 ? -16.091 -18.410 4.039 1.00 85.88 158 PRO A O 1
ATOM 1237 N N . VAL A 1 159 ? -14.264 -17.302 3.363 1.00 86.31 159 VAL A N 1
ATOM 1238 C CA . VAL A 1 159 ? -14.265 -16.340 4.474 1.00 86.31 159 VAL A CA 1
ATOM 1239 C C . VAL A 1 159 ? -15.469 -15.409 4.360 1.00 86.31 159 VAL A C 1
ATOM 1241 O O . VAL A 1 159 ? -16.163 -15.167 5.345 1.00 86.31 159 VAL A O 1
ATOM 1244 N N . LYS A 1 160 ? -15.745 -14.925 3.144 1.00 87.62 160 LYS A N 1
ATOM 1245 C CA . LYS A 1 160 ? -16.902 -14.078 2.856 1.00 87.62 160 LYS A CA 1
ATOM 1246 C C . LYS A 1 160 ? -18.218 -14.778 3.211 1.00 87.62 160 LYS A C 1
ATOM 1248 O O . LYS A 1 160 ? -19.032 -14.183 3.908 1.00 87.62 160 LYS A O 1
ATOM 1253 N N . ALA A 1 161 ? -18.404 -16.022 2.762 1.00 86.69 161 ALA A N 1
ATOM 1254 C CA . ALA A 1 161 ? -19.614 -16.805 3.018 1.00 86.69 161 ALA A CA 1
ATOM 1255 C C . ALA A 1 161 ? -19.833 -17.033 4.520 1.00 86.69 161 ALA A C 1
ATOM 1257 O O . ALA A 1 161 ? -20.904 -16.721 5.028 1.00 86.69 161 ALA A O 1
ATOM 1258 N N . SER A 1 162 ? -18.785 -17.445 5.244 1.00 86.44 162 SER A N 1
ATOM 1259 C CA . SER A 1 162 ? -18.833 -17.635 6.700 1.00 86.44 162 SER A CA 1
ATOM 1260 C C . SER A 1 162 ? -19.322 -16.375 7.423 1.00 86.44 162 SER A C 1
ATOM 1262 O O . SER A 1 162 ? -20.257 -16.427 8.219 1.00 86.44 162 SER A O 1
ATOM 1264 N N . ILE A 1 163 ? -18.739 -15.214 7.101 1.00 86.44 163 ILE A N 1
ATOM 1265 C CA . ILE A 1 163 ? -19.112 -13.937 7.728 1.00 86.44 163 ILE A CA 1
ATOM 1266 C C . ILE A 1 163 ? -20.556 -13.547 7.382 1.00 86.44 163 ILE A C 1
ATOM 1268 O O . ILE A 1 163 ? -21.278 -13.053 8.247 1.00 86.44 163 ILE A O 1
ATOM 1272 N N . GLN A 1 164 ? -20.994 -13.779 6.141 1.00 84.00 164 GLN A N 1
ATOM 1273 C CA . GLN A 1 164 ? -22.367 -13.501 5.705 1.00 84.00 164 GLN A CA 1
ATOM 1274 C C . GLN A 1 164 ? -23.402 -14.410 6.384 1.00 84.00 164 GLN A C 1
ATOM 1276 O O . GLN A 1 164 ? -24.525 -13.974 6.626 1.00 84.00 164 GLN A O 1
ATOM 1281 N N . GLU A 1 165 ? -23.012 -15.631 6.748 1.00 83.25 165 GLU A N 1
ATOM 1282 C CA . GLU A 1 165 ? -23.812 -16.578 7.535 1.00 83.25 165 GLU A CA 1
ATOM 1283 C C . GLU A 1 165 ? -23.798 -16.270 9.046 1.00 83.25 165 GLU A C 1
ATOM 1285 O O . GLU A 1 165 ? -24.440 -16.963 9.832 1.00 83.25 165 GLU A O 1
ATOM 1290 N N . GLY A 1 166 ? -23.081 -15.224 9.476 1.00 77.69 166 GLY A N 1
ATOM 1291 C CA . GLY A 1 166 ? -22.934 -14.855 10.887 1.00 77.69 166 GLY A CA 1
ATOM 1292 C C . GLY A 1 166 ? -21.935 -15.727 11.655 1.00 77.69 166 GLY A C 1
ATOM 1293 O O . GLY A 1 166 ? -21.795 -15.581 12.869 1.00 77.69 166 GLY A O 1
ATOM 1294 N N . ILE A 1 167 ? -21.216 -16.608 10.957 1.00 82.06 167 ILE A N 1
ATOM 1295 C CA . ILE A 1 167 ? -20.164 -17.453 11.515 1.00 82.06 167 ILE A CA 1
ATOM 1296 C C . ILE A 1 167 ? -18.843 -16.697 11.370 1.00 82.06 167 ILE A C 1
ATOM 1298 O O . ILE A 1 167 ? -18.253 -16.603 10.292 1.00 82.06 167 ILE A O 1
ATOM 1302 N N . LEU A 1 168 ? -18.371 -16.126 12.473 1.00 78.06 168 LEU A N 1
ATOM 1303 C CA . LEU A 1 168 ? -17.064 -15.480 12.523 1.00 78.06 168 LEU A CA 1
ATOM 1304 C C . LEU A 1 168 ? -15.958 -16.538 12.378 1.00 78.06 168 LEU A C 1
ATOM 1306 O O . LEU A 1 168 ? -15.942 -17.488 13.159 1.00 78.06 168 LEU A O 1
ATOM 1310 N N . PRO A 1 169 ? -15.022 -16.386 11.423 1.00 78.75 169 PRO A N 1
ATOM 1311 C CA . PRO A 1 169 ? -13.848 -17.245 11.369 1.00 78.75 169 PRO A CA 1
ATOM 1312 C C . PRO A 1 169 ? -13.064 -17.148 12.682 1.00 78.75 169 PRO A C 1
ATOM 1314 O O . PRO A 1 169 ? -12.863 -16.041 13.180 1.00 78.75 169 PRO A O 1
ATOM 1317 N N . ASP A 1 170 ? -12.526 -18.269 13.173 1.00 76.62 170 ASP A N 1
ATOM 1318 C CA . ASP A 1 170 ? -11.762 -18.359 14.436 1.00 76.62 170 ASP A CA 1
ATOM 1319 C C . ASP A 1 170 ? -10.471 -17.509 14.469 1.00 76.62 170 ASP A C 1
ATOM 1321 O O . ASP A 1 170 ? -9.722 -17.502 15.449 1.00 76.62 170 ASP A O 1
ATOM 1325 N N . PHE A 1 171 ? -10.163 -16.801 13.382 1.00 76.44 171 PHE A N 1
ATOM 1326 C CA . PHE A 1 171 ? -8.981 -15.967 13.283 1.00 76.44 171 PHE A CA 1
ATOM 1327 C C . PHE A 1 171 ? -9.209 -14.607 13.976 1.00 76.44 171 PHE A C 1
ATOM 1329 O O . PHE A 1 171 ? -10.099 -13.857 13.559 1.00 76.44 171 PHE A O 1
ATOM 1336 N N . PRO A 1 172 ? -8.368 -14.210 14.959 1.00 77.19 172 PRO A N 1
ATOM 1337 C CA . PRO A 1 172 ? -8.577 -13.004 15.772 1.00 77.19 172 PRO A CA 1
ATOM 1338 C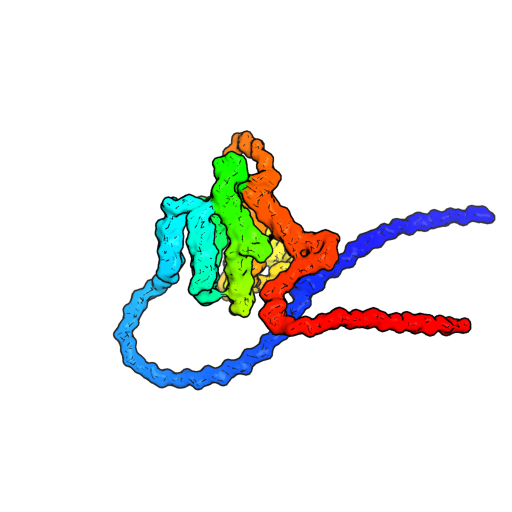 C . PRO A 1 172 ? -8.723 -11.694 14.989 1.00 77.19 172 PRO A C 1
ATOM 1340 O O . PRO A 1 172 ? -9.258 -10.721 15.514 1.00 77.19 172 PRO A O 1
ATOM 1343 N N . LEU A 1 173 ? -8.260 -11.655 13.736 1.00 75.00 173 LEU A N 1
ATOM 1344 C CA . LEU A 1 173 ? -8.359 -10.487 12.863 1.00 75.00 173 LEU A CA 1
ATOM 1345 C C . LEU A 1 173 ? -9.798 -9.983 12.695 1.00 75.00 173 LEU A C 1
ATOM 1347 O O . LEU A 1 173 ? -9.984 -8.783 12.533 1.00 75.00 173 LEU A O 1
ATOM 1351 N N . TYR A 1 174 ? -10.796 -10.869 12.733 1.00 78.81 174 TYR A N 1
ATOM 1352 C CA . TYR A 1 174 ? -12.199 -10.509 12.497 1.00 78.81 174 TYR A CA 1
ATOM 1353 C C . TYR A 1 174 ? -12.947 -10.122 13.783 1.00 78.81 174 TYR A C 1
ATOM 1355 O O . TYR A 1 174 ? -14.035 -9.545 13.725 1.00 78.81 174 TYR A O 1
ATOM 1363 N N . HIS A 1 175 ? -12.366 -10.392 14.956 1.00 79.31 175 HIS A N 1
ATOM 1364 C CA . HIS A 1 175 ? -13.013 -10.141 16.242 1.00 79.31 175 HIS A CA 1
ATOM 1365 C C . HIS A 1 175 ? -13.119 -8.638 16.515 1.00 79.31 175 HIS A C 1
ATOM 1367 O O . HIS A 1 175 ? -12.118 -7.926 16.506 1.00 79.31 175 HIS A O 1
ATOM 1373 N N . ASN A 1 176 ? -14.332 -8.155 16.800 1.00 80.06 176 ASN A N 1
ATOM 1374 C CA . ASN A 1 176 ? -14.633 -6.742 17.078 1.00 80.06 176 ASN A CA 1
ATOM 1375 C C . ASN A 1 176 ? -14.272 -5.754 15.951 1.00 80.06 176 ASN A C 1
ATOM 1377 O O . ASN A 1 176 ? -14.241 -4.549 16.194 1.00 80.06 176 ASN A O 1
ATOM 1381 N N . LYS A 1 177 ? -14.001 -6.238 14.732 1.00 83.25 177 LYS A N 1
ATOM 1382 C CA . LYS A 1 177 ? -13.679 -5.378 13.580 1.00 83.25 177 LYS A CA 1
ATOM 1383 C C . LYS A 1 177 ? -14.784 -5.301 12.542 1.00 83.25 177 LYS A C 1
ATOM 1385 O O . LYS A 1 177 ? -14.735 -4.413 11.700 1.00 83.25 177 LYS A O 1
ATOM 1390 N N . LEU A 1 178 ? -15.766 -6.198 12.592 1.00 85.12 178 LEU A N 1
ATOM 1391 C CA . LEU A 1 178 ? -16.926 -6.137 11.708 1.00 85.12 178 LEU A CA 1
ATOM 1392 C C . LEU A 1 178 ? -17.793 -4.928 12.055 1.00 85.12 178 LEU A C 1
ATOM 1394 O O . LEU A 1 178 ? -18.260 -4.787 13.186 1.00 85.12 178 LEU A O 1
ATOM 1398 N N . GLN A 1 179 ? -18.020 -4.077 11.063 1.00 80.81 179 GLN A N 1
ATOM 1399 C CA . GLN A 1 179 ? -18.980 -2.991 11.137 1.00 80.81 179 GLN A CA 1
ATOM 1400 C C . GLN A 1 179 ? -20.275 -3.422 10.453 1.00 80.81 179 GLN A C 1
ATOM 1402 O O . GLN A 1 179 ? -20.282 -3.867 9.304 1.00 80.81 179 GLN A O 1
ATOM 1407 N N . PHE A 1 180 ? -21.377 -3.287 11.187 1.00 74.94 180 PHE A N 1
ATOM 1408 C CA . PHE A 1 180 ? -22.719 -3.567 10.699 1.00 74.94 180 PHE A CA 1
ATOM 1409 C C . PHE A 1 180 ? -23.397 -2.233 10.390 1.00 74.94 180 PHE A C 1
ATOM 1411 O O . PHE A 1 180 ? -23.714 -1.491 11.326 1.00 74.94 180 PHE A O 1
ATOM 1418 N N . PRO A 1 181 ? -23.602 -1.882 9.110 1.00 70.19 181 PRO A N 1
ATOM 1419 C CA . PRO A 1 181 ? -24.341 -0.678 8.789 1.00 70.19 181 PRO A CA 1
ATOM 1420 C C . PRO A 1 181 ? -25.809 -0.838 9.227 1.00 70.19 181 PRO A C 1
ATOM 1422 O O . PRO A 1 181 ? -26.345 -1.952 9.213 1.00 70.19 181 PRO A O 1
ATOM 1425 N N . PRO A 1 182 ? -26.505 0.265 9.559 1.00 63.31 182 PRO A N 1
ATOM 1426 C CA . PRO A 1 182 ? -27.921 0.229 9.941 1.00 63.31 182 PRO A CA 1
ATOM 1427 C C . PRO A 1 182 ? -28.839 -0.407 8.880 1.00 63.31 182 PRO A C 1
ATOM 1429 O O . PRO A 1 182 ? -29.943 -0.835 9.196 1.00 63.31 182 PRO A O 1
ATOM 1432 N N . SER A 1 183 ? -28.382 -0.475 7.625 1.00 63.59 183 SER A N 1
ATOM 1433 C CA . SER A 1 183 ? -29.080 -1.050 6.471 1.00 63.59 183 SER A CA 1
ATOM 1434 C C . SER A 1 183 ? -28.965 -2.580 6.334 1.00 63.59 183 SER A C 1
ATOM 1436 O O . SER A 1 183 ? -29.452 -3.134 5.349 1.00 63.59 183 SER A O 1
ATOM 1438 N N . GLY A 1 184 ? -28.366 -3.282 7.304 1.00 64.06 184 GLY A N 1
ATOM 1439 C CA . GLY A 1 184 ? -28.296 -4.750 7.343 1.00 64.06 184 GLY A CA 1
ATOM 1440 C C . GLY A 1 184 ? -27.011 -5.349 6.748 1.00 64.06 184 GLY A C 1
ATOM 1441 O O . GLY A 1 184 ? -26.006 -4.667 6.571 1.00 64.06 184 GLY A O 1
ATOM 1442 N N . LEU A 1 185 ? -27.025 -6.655 6.446 1.00 66.50 185 LEU A N 1
ATOM 1443 C CA . LEU A 1 185 ? -25.839 -7.453 6.062 1.00 66.50 185 LEU A CA 1
ATOM 1444 C C . LEU A 1 185 ? -25.260 -7.150 4.660 1.00 66.50 185 LEU A C 1
ATOM 1446 O O . LEU A 1 185 ? -24.256 -7.744 4.272 1.00 66.50 185 LEU A O 1
ATOM 1450 N N . ALA A 1 186 ? -25.874 -6.259 3.878 1.00 63.38 186 ALA A N 1
ATOM 1451 C CA . ALA A 1 186 ? -25.512 -6.058 2.472 1.00 63.38 186 ALA A CA 1
ATOM 1452 C C . ALA A 1 186 ? -24.161 -5.342 2.265 1.00 63.38 186 ALA A C 1
ATOM 1454 O O . ALA A 1 186 ? -23.506 -5.578 1.255 1.00 63.38 186 ALA A O 1
ATOM 1455 N N . ASN A 1 187 ? -23.720 -4.517 3.223 1.00 71.94 187 ASN A N 1
ATOM 1456 C CA . ASN A 1 187 ? -22.509 -3.691 3.109 1.00 71.94 187 ASN A CA 1
ATOM 1457 C C . ASN A 1 187 ? -21.582 -3.862 4.324 1.00 71.94 187 ASN A C 1
ATOM 1459 O O . ASN A 1 187 ? -21.197 -2.888 4.964 1.00 71.94 187 ASN A O 1
ATOM 1463 N N . LEU A 1 188 ? -21.254 -5.107 4.679 1.00 84.56 188 LEU A N 1
ATOM 1464 C CA . LEU A 1 188 ? -20.314 -5.371 5.770 1.00 84.56 188 LEU A CA 1
ATOM 1465 C C . LEU A 1 188 ? -18.899 -4.903 5.404 1.00 84.56 188 LEU A C 1
ATOM 1467 O O . LEU A 1 188 ? -18.403 -5.171 4.304 1.00 84.56 188 LEU A O 1
ATOM 1471 N N . SER A 1 189 ? -18.226 -4.270 6.361 1.00 89.38 189 SER A N 1
ATOM 1472 C CA . SER A 1 189 ? -16.830 -3.846 6.251 1.00 89.38 189 SER A CA 1
ATOM 1473 C C . SER A 1 189 ? -16.037 -4.224 7.505 1.00 89.38 189 SER A C 1
ATOM 1475 O O . SER A 1 189 ? -16.589 -4.437 8.588 1.00 89.38 189 SER A O 1
ATOM 1477 N N . LEU A 1 190 ? -14.721 -4.345 7.349 1.00 90.69 190 LEU A N 1
ATOM 1478 C CA . LEU A 1 190 ? -13.768 -4.472 8.445 1.00 90.69 190 LEU A CA 1
ATOM 1479 C C . LEU A 1 190 ? -13.197 -3.103 8.780 1.00 90.69 190 LEU A C 1
ATOM 1481 O O . LEU A 1 190 ? -12.695 -2.414 7.900 1.00 90.69 190 LEU A O 1
ATOM 1485 N N . SER A 1 191 ? -13.204 -2.751 10.059 1.00 92.75 191 SER A N 1
ATOM 1486 C CA . SER A 1 191 ? -12.489 -1.604 10.603 1.00 92.75 191 SER A CA 1
ATOM 1487 C C . SER A 1 191 ? -11.057 -2.012 10.944 1.00 92.75 191 SER A C 1
ATOM 1489 O O . SER A 1 191 ? -10.805 -2.637 11.975 1.00 92.75 191 SER A O 1
ATOM 1491 N N . LEU A 1 192 ? -10.115 -1.698 10.059 1.00 93.69 192 LEU A N 1
ATOM 1492 C CA . LEU A 1 192 ? -8.704 -2.058 10.189 1.00 93.69 192 LEU A CA 1
ATOM 1493 C C . LEU A 1 192 ? -7.878 -0.855 10.648 1.00 93.69 192 LEU A C 1
ATOM 1495 O O . LEU A 1 192 ? -8.138 0.278 10.247 1.00 93.69 192 LEU A O 1
ATOM 1499 N N . ASN A 1 193 ? -6.860 -1.085 11.480 1.00 94.56 193 ASN A N 1
ATOM 1500 C CA . ASN A 1 193 ? -5.843 -0.053 11.720 1.00 94.56 193 ASN A CA 1
ATOM 1501 C C . ASN A 1 193 ? -4.939 0.118 10.468 1.00 94.56 193 ASN A C 1
ATOM 1503 O O . ASN A 1 193 ? -5.017 -0.701 9.548 1.00 94.56 193 ASN A O 1
ATOM 1507 N N . PRO A 1 194 ? -4.079 1.151 10.386 1.00 96.88 194 PRO A N 1
ATOM 1508 C CA . PRO A 1 194 ? -3.299 1.431 9.176 1.00 96.88 194 PRO A CA 1
ATOM 1509 C C . PRO A 1 194 ? -2.355 0.288 8.784 1.00 96.88 194 PRO A C 1
ATOM 1511 O O . PRO A 1 194 ? -2.210 -0.017 7.602 1.00 96.88 194 PRO A O 1
ATOM 1514 N N . PHE A 1 195 ? -1.756 -0.375 9.775 1.00 95.25 195 PHE A N 1
ATOM 1515 C CA . PHE A 1 195 ? -0.860 -1.512 9.570 1.00 95.25 195 PHE A CA 1
ATOM 1516 C C . PHE A 1 195 ? -1.599 -2.737 9.041 1.00 95.25 195 PHE A C 1
ATOM 1518 O O . PHE A 1 195 ? -1.178 -3.359 8.068 1.00 95.25 195 PHE A O 1
ATOM 1525 N N . GLU A 1 196 ? -2.741 -3.051 9.642 1.00 93.69 196 GLU A N 1
ATOM 1526 C CA . GLU A 1 196 ? -3.604 -4.139 9.201 1.00 93.69 196 GLU A CA 1
ATOM 1527 C C . GLU A 1 196 ? -4.124 -3.879 7.795 1.00 93.69 196 GLU A C 1
ATOM 1529 O O . GLU A 1 196 ? -4.043 -4.769 6.960 1.00 93.69 196 GLU A O 1
ATOM 1534 N N . TYR A 1 197 ? -4.592 -2.663 7.507 1.00 95.25 197 TYR A N 1
ATOM 1535 C CA . TYR A 1 197 ? -5.060 -2.277 6.178 1.00 95.25 197 TYR A CA 1
ATOM 1536 C C . TYR A 1 197 ? -3.954 -2.421 5.125 1.00 95.25 197 TYR A C 1
ATOM 1538 O O . TYR A 1 197 ? -4.204 -2.953 4.042 1.00 95.25 197 TYR A O 1
ATOM 1546 N N . TYR A 1 198 ? -2.724 -2.011 5.448 1.00 95.94 198 TYR A N 1
ATOM 1547 C CA . TYR A 1 198 ? -1.564 -2.194 4.579 1.00 95.94 198 TYR A CA 1
ATOM 1548 C C . TYR A 1 198 ? -1.271 -3.679 4.311 1.00 95.94 198 TYR A C 1
ATOM 1550 O O . TYR A 1 198 ? -1.232 -4.095 3.153 1.00 95.94 198 TYR A O 1
ATOM 1558 N N . LEU A 1 199 ? -1.127 -4.499 5.361 1.00 93.62 199 LEU A N 1
ATOM 1559 C CA . LEU A 1 199 ? -0.853 -5.934 5.211 1.00 93.62 199 LEU A CA 1
ATOM 1560 C C . LEU A 1 199 ? -1.983 -6.667 4.486 1.00 93.62 199 LEU A C 1
ATOM 1562 O O . LEU A 1 199 ? -1.725 -7.593 3.717 1.00 93.62 199 LEU A O 1
ATOM 1566 N N . PHE A 1 200 ? -3.229 -6.250 4.705 1.00 91.38 200 PHE A N 1
ATOM 1567 C CA . PHE A 1 200 ? -4.379 -6.835 4.035 1.00 91.38 200 PHE A CA 1
ATOM 1568 C C . PHE A 1 200 ? -4.342 -6.556 2.532 1.00 91.38 200 PHE A C 1
ATOM 1570 O O . PHE A 1 200 ? -4.502 -7.479 1.738 1.00 91.38 200 PHE A O 1
ATOM 1577 N N . ASN A 1 201 ? -4.052 -5.316 2.124 1.00 92.19 201 ASN A N 1
ATOM 1578 C CA . ASN A 1 201 ? -3.889 -4.975 0.709 1.00 92.19 201 ASN A CA 1
ATOM 1579 C C . ASN A 1 201 ? -2.671 -5.669 0.082 1.00 92.19 201 ASN A C 1
ATOM 1581 O O . ASN A 1 201 ? -2.771 -6.156 -1.044 1.00 92.19 201 ASN A O 1
ATOM 1585 N N . LEU A 1 202 ? -1.562 -5.794 0.818 1.00 92.62 202 LEU A N 1
ATOM 1586 C CA . LEU A 1 202 ? -0.396 -6.564 0.383 1.00 92.62 202 LEU A CA 1
ATOM 1587 C C . LEU A 1 202 ? -0.775 -8.028 0.109 1.00 92.62 202 LEU A C 1
ATOM 1589 O O . LEU A 1 202 ? -0.489 -8.540 -0.968 1.00 92.62 202 LEU A O 1
ATOM 1593 N N . ALA A 1 203 ? -1.475 -8.688 1.034 1.00 89.81 203 ALA A N 1
ATOM 1594 C CA . ALA A 1 203 ? -1.907 -10.074 0.864 1.00 89.81 203 ALA A CA 1
ATOM 1595 C C . ALA A 1 203 ? -2.935 -10.234 -0.270 1.00 89.81 203 ALA A C 1
ATOM 1597 O O . ALA A 1 203 ? -2.827 -11.150 -1.089 1.00 89.81 203 ALA A O 1
ATOM 1598 N N . MET A 1 204 ? -3.908 -9.324 -0.360 1.00 86.25 204 MET A N 1
ATOM 1599 C CA . MET A 1 204 ? -4.919 -9.334 -1.421 1.00 86.25 204 MET A CA 1
ATOM 1600 C C . MET A 1 204 ? -4.308 -9.096 -2.802 1.00 86.25 204 MET A C 1
ATOM 1602 O O . MET A 1 204 ? -4.769 -9.675 -3.786 1.00 86.25 204 MET A O 1
ATOM 1606 N N . HIS A 1 205 ? -3.197 -8.358 -2.881 1.00 86.19 205 HIS A N 1
ATOM 1607 C CA . HIS A 1 205 ? -2.450 -8.198 -4.122 1.00 86.19 205 HIS A CA 1
ATOM 1608 C C . HIS A 1 205 ? -1.990 -9.527 -4.728 1.00 86.19 205 HIS A C 1
ATOM 1610 O O . HIS A 1 205 ? -1.698 -9.525 -5.918 1.00 86.19 205 HIS A O 1
ATOM 1616 N N . LEU A 1 206 ? -1.928 -10.648 -3.989 1.00 80.19 206 LEU A N 1
ATOM 1617 C CA . LEU A 1 206 ? -1.698 -11.997 -4.539 1.00 80.19 206 LEU A CA 1
ATOM 1618 C C . LEU A 1 206 ? -2.967 -12.709 -4.994 1.00 80.19 206 LEU A C 1
ATOM 1620 O O . LEU A 1 206 ? -2.939 -13.448 -5.980 1.00 80.19 206 LEU A O 1
ATOM 1624 N N . THR A 1 207 ? -4.051 -12.547 -4.247 1.00 76.19 207 THR A N 1
ATOM 1625 C CA . THR A 1 207 ? -5.261 -13.351 -4.425 1.00 76.19 207 THR A CA 1
ATOM 1626 C C . THR A 1 207 ? -6.196 -12.761 -5.468 1.00 76.19 207 THR A C 1
ATOM 1628 O O . THR A 1 207 ? -6.964 -13.515 -6.061 1.00 76.19 207 THR A O 1
ATOM 1631 N N . THR A 1 208 ? -6.106 -11.455 -5.749 1.00 74.88 208 THR A N 1
ATOM 1632 C CA . THR A 1 208 ? -6.896 -10.830 -6.811 1.00 74.88 208 THR A CA 1
ATOM 1633 C C . THR A 1 208 ? -6.562 -11.490 -8.154 1.00 74.88 208 THR A C 1
ATOM 1635 O O . THR A 1 208 ? -5.396 -11.451 -8.582 1.00 74.88 208 THR A O 1
ATOM 1638 N N . PRO A 1 209 ? -7.551 -12.116 -8.823 1.00 64.44 209 PRO A N 1
ATOM 1639 C CA . PRO A 1 209 ? -7.356 -12.692 -10.140 1.00 64.44 209 PRO A CA 1
ATOM 1640 C C . PRO A 1 209 ? -7.026 -11.558 -11.104 1.00 64.44 209 PRO A C 1
ATOM 1642 O O . PRO A 1 209 ? -7.789 -10.612 -11.270 1.00 64.44 209 PRO A O 1
ATOM 1645 N N . ARG A 1 210 ? -5.853 -11.637 -11.726 1.00 66.69 210 ARG A N 1
ATOM 1646 C CA . ARG A 1 210 ? -5.478 -10.755 -12.828 1.00 66.69 210 ARG A CA 1
ATOM 1647 C C . ARG A 1 210 ? -5.517 -11.583 -14.092 1.00 66.69 210 ARG A C 1
ATOM 1649 O O . ARG A 1 210 ? -5.132 -12.750 -14.056 1.00 66.69 210 ARG A O 1
ATOM 1656 N N . ASN A 1 211 ? -5.984 -10.983 -15.181 1.00 54.09 211 ASN A N 1
ATOM 1657 C CA . ASN A 1 211 ? -5.969 -11.590 -16.507 1.00 54.09 211 ASN A CA 1
ATOM 1658 C C . ASN A 1 211 ? -4.511 -11.838 -16.922 1.00 54.09 211 ASN A C 1
ATOM 1660 O O . ASN A 1 211 ? -3.894 -11.021 -17.599 1.00 54.09 211 ASN A O 1
ATOM 1664 N N . CYS A 1 212 ? -3.931 -12.938 -16.451 1.00 51.72 212 CYS A N 1
ATOM 1665 C CA . CYS A 1 212 ? -2.649 -13.421 -16.918 1.00 51.72 212 CYS A CA 1
ATOM 1666 C C . CYS A 1 212 ? -2.881 -13.980 -18.318 1.00 51.72 212 CYS A C 1
ATOM 1668 O O . CYS A 1 212 ? -3.753 -14.829 -18.514 1.00 51.72 212 CYS A O 1
ATOM 1670 N N . SER A 1 213 ? -2.106 -13.516 -19.292 1.00 52.12 213 SER A N 1
ATOM 1671 C CA . SER A 1 213 ? -2.043 -14.176 -20.588 1.00 52.12 213 SER A CA 1
ATOM 1672 C C . SER A 1 213 ? -1.591 -15.630 -20.366 1.00 52.12 213 SER A C 1
ATOM 1674 O O . SER A 1 213 ? -0.556 -15.866 -19.731 1.00 52.12 213 SER A O 1
ATOM 1676 N N . PRO A 1 214 ? -2.362 -16.633 -20.825 1.00 42.22 214 PRO A N 1
ATOM 1677 C CA . PRO A 1 214 ? -1.971 -18.025 -20.666 1.00 42.22 214 PRO A CA 1
ATOM 1678 C C . PRO A 1 214 ? -0.684 -18.270 -21.466 1.00 42.22 214 PRO A C 1
ATOM 1680 O O . PRO A 1 214 ? -0.675 -18.134 -22.685 1.00 42.22 214 PRO A O 1
ATOM 1683 N N . GLY A 1 215 ? 0.415 -18.584 -20.772 1.00 49.91 215 GLY A N 1
ATOM 1684 C CA . GLY A 1 215 ? 1.703 -18.925 -21.395 1.00 49.91 215 GLY A CA 1
ATOM 1685 C C . GLY A 1 215 ? 2.941 -18.264 -20.786 1.00 49.91 215 GLY A C 1
ATOM 1686 O O . GLY A 1 215 ? 4.058 -18.668 -21.101 1.00 49.91 215 GLY A O 1
ATOM 1687 N N . GLN A 1 216 ? 2.788 -17.285 -19.893 1.00 53.84 216 GLN A N 1
ATOM 1688 C CA . GLN A 1 216 ? 3.933 -16.614 -19.277 1.00 53.84 216 GLN A CA 1
ATOM 1689 C C . GLN A 1 216 ? 4.411 -17.348 -18.009 1.00 53.84 216 GLN A C 1
ATOM 1691 O O . GLN A 1 216 ? 3.996 -17.067 -16.887 1.00 53.84 216 GLN A O 1
ATOM 1696 N N . LEU A 1 217 ? 5.286 -18.337 -18.213 1.00 47.19 217 LEU A N 1
ATOM 1697 C CA . LEU A 1 217 ? 6.018 -19.051 -17.163 1.00 47.19 217 LEU A CA 1
ATOM 1698 C C . LEU A 1 217 ? 7.146 -18.140 -16.660 1.00 47.19 217 LEU A C 1
ATOM 1700 O O . LEU A 1 217 ? 8.210 -18.042 -17.269 1.00 47.19 217 LEU A O 1
ATOM 1704 N N . PHE A 1 218 ? 6.899 -17.410 -15.578 1.00 53.66 218 PHE A N 1
ATOM 1705 C CA . PHE A 1 218 ? 7.904 -16.544 -14.971 1.00 53.66 218 PHE A CA 1
ATOM 1706 C C . PHE A 1 218 ? 8.496 -17.172 -13.717 1.00 53.66 218 PHE A C 1
ATOM 1708 O O . PHE A 1 218 ? 7.775 -17.753 -12.909 1.00 53.66 218 PHE A O 1
ATOM 1715 N N . SER A 1 219 ? 9.804 -16.978 -13.520 1.00 57.16 219 SER A N 1
ATOM 1716 C CA . SER A 1 219 ? 10.424 -17.145 -12.204 1.00 57.16 219 SER A CA 1
ATOM 1717 C C . SER A 1 219 ? 9.820 -16.101 -11.264 1.00 57.16 219 SER A C 1
ATOM 1719 O O . SER A 1 219 ? 10.130 -14.912 -11.353 1.00 57.16 219 SER A O 1
ATOM 1721 N N . THR A 1 220 ? 8.892 -16.536 -10.418 1.00 65.88 220 THR A N 1
ATOM 1722 C CA . THR A 1 220 ? 8.184 -15.692 -9.449 1.00 65.88 220 THR A CA 1
ATOM 1723 C C . THR A 1 220 ? 9.105 -15.196 -8.336 1.00 65.88 220 THR A C 1
ATOM 1725 O O . THR A 1 220 ? 8.852 -14.137 -7.762 1.00 65.88 220 THR A O 1
ATOM 1728 N N . SER A 1 221 ? 10.188 -15.932 -8.069 1.00 70.69 221 SER A N 1
ATOM 1729 C CA . SER A 1 221 ? 11.108 -15.710 -6.951 1.00 70.69 221 SER A CA 1
ATOM 1730 C C . SER A 1 221 ? 11.819 -14.354 -6.986 1.00 70.69 221 SER A C 1
ATOM 1732 O O . SER A 1 221 ? 12.095 -13.806 -5.926 1.00 70.69 221 SER A O 1
ATOM 1734 N N . ASP A 1 222 ? 12.049 -13.785 -8.175 1.00 80.31 222 ASP A N 1
ATOM 1735 C CA . ASP A 1 222 ? 12.798 -12.525 -8.343 1.00 80.31 222 ASP A CA 1
ATOM 1736 C C . ASP A 1 222 ? 11.901 -11.293 -8.559 1.00 80.31 222 ASP A C 1
ATOM 1738 O O . ASP A 1 222 ? 12.390 -10.205 -8.872 1.00 80.31 222 ASP A O 1
ATOM 1742 N N . SER A 1 223 ? 10.575 -11.442 -8.471 1.00 89.88 223 SER A N 1
ATOM 1743 C CA . SER A 1 223 ? 9.685 -10.281 -8.597 1.00 89.88 223 SER A CA 1
ATOM 1744 C C . SER A 1 223 ? 9.717 -9.420 -7.336 1.00 89.88 223 SER A C 1
ATOM 1746 O O . SER A 1 223 ? 9.855 -9.933 -6.221 1.00 89.88 223 SER A O 1
ATOM 1748 N N . ALA A 1 224 ? 9.519 -8.111 -7.508 1.00 92.94 224 ALA A N 1
ATOM 1749 C CA . ALA A 1 224 ? 9.506 -7.159 -6.402 1.00 92.94 224 ALA A CA 1
ATOM 1750 C C . ALA A 1 224 ? 8.521 -7.582 -5.304 1.00 92.94 224 ALA A C 1
ATOM 1752 O O . ALA A 1 224 ? 8.861 -7.533 -4.126 1.00 92.94 224 ALA A O 1
ATOM 1753 N N . TYR A 1 225 ? 7.336 -8.077 -5.682 1.00 92.81 225 TYR A N 1
ATOM 1754 C CA . TYR A 1 225 ? 6.337 -8.536 -4.718 1.00 92.81 225 TYR A CA 1
ATOM 1755 C C . TYR A 1 225 ? 6.871 -9.633 -3.779 1.00 92.81 225 TYR A C 1
ATOM 1757 O O . TYR A 1 225 ? 6.766 -9.505 -2.560 1.00 92.81 225 TYR A O 1
ATOM 1765 N N . PHE A 1 226 ? 7.447 -10.710 -4.328 1.00 91.56 226 PHE A N 1
ATOM 1766 C CA . PHE A 1 226 ? 7.920 -11.833 -3.511 1.00 91.56 226 PHE A CA 1
ATOM 1767 C C . PHE A 1 226 ? 9.112 -11.439 -2.637 1.00 91.56 226 PHE A C 1
ATOM 1769 O O . PHE A 1 226 ? 9.169 -11.849 -1.480 1.00 91.56 226 PHE A O 1
ATOM 1776 N N . VAL A 1 227 ? 10.011 -10.593 -3.148 1.00 93.62 227 VAL A N 1
ATOM 1777 C CA . VAL A 1 227 ? 11.136 -10.059 -2.368 1.00 93.62 227 VAL A CA 1
ATOM 1778 C C . VAL A 1 227 ? 10.647 -9.186 -1.214 1.00 93.62 227 VAL A C 1
ATOM 1780 O O . VAL A 1 227 ? 11.145 -9.318 -0.098 1.00 93.62 227 VAL A O 1
ATOM 1783 N N . ILE A 1 228 ? 9.646 -8.334 -1.440 1.00 94.69 228 ILE A N 1
ATOM 1784 C CA . ILE A 1 228 ? 9.038 -7.524 -0.378 1.00 94.69 228 ILE A CA 1
ATOM 1785 C C . ILE A 1 228 ? 8.408 -8.439 0.676 1.00 94.69 228 ILE A C 1
ATOM 1787 O O . ILE A 1 228 ? 8.713 -8.296 1.856 1.00 94.69 228 ILE A O 1
ATOM 1791 N N . VAL A 1 229 ? 7.596 -9.425 0.280 1.00 93.12 229 VAL A N 1
ATOM 1792 C CA . VAL A 1 229 ? 6.989 -10.376 1.229 1.00 93.12 229 VAL A CA 1
ATOM 1793 C C . VAL A 1 229 ? 8.044 -11.124 2.040 1.00 93.12 229 VAL A C 1
ATOM 1795 O O . VAL A 1 229 ? 7.905 -11.223 3.256 1.00 93.12 229 VAL A O 1
ATOM 1798 N N . ASP A 1 230 ? 9.111 -11.610 1.407 1.00 92.25 230 ASP A N 1
ATOM 1799 C CA . ASP A 1 230 ? 10.227 -12.259 2.102 1.00 92.25 230 ASP A CA 1
ATOM 1800 C C . ASP A 1 230 ? 10.869 -11.328 3.145 1.00 92.25 230 ASP A C 1
ATOM 1802 O O . ASP A 1 230 ? 11.063 -11.733 4.293 1.00 92.25 230 ASP A O 1
ATOM 1806 N N . ARG A 1 231 ? 11.110 -10.055 2.800 1.00 93.69 231 ARG A N 1
ATOM 1807 C CA . ARG A 1 231 ? 11.603 -9.052 3.759 1.00 93.69 231 ARG A CA 1
ATOM 1808 C C . ARG A 1 231 ? 10.625 -8.837 4.913 1.00 93.69 231 ARG A C 1
ATOM 1810 O O . ARG A 1 231 ? 11.063 -8.785 6.059 1.00 93.69 231 ARG A O 1
ATOM 1817 N N . PHE A 1 232 ? 9.321 -8.747 4.644 1.00 93.50 232 PHE A N 1
ATOM 1818 C CA . PHE A 1 232 ? 8.295 -8.608 5.686 1.00 93.50 232 PHE A CA 1
ATOM 1819 C C . PHE A 1 232 ? 8.291 -9.805 6.636 1.00 93.50 232 PHE A C 1
ATOM 1821 O O . PHE A 1 232 ? 8.293 -9.623 7.852 1.00 93.50 232 PHE A O 1
ATOM 1828 N N . LEU A 1 233 ? 8.327 -11.026 6.100 1.00 91.25 233 LEU A N 1
ATOM 1829 C CA . LEU A 1 233 ? 8.373 -12.239 6.912 1.00 91.25 233 LEU A CA 1
ATOM 1830 C C . LEU A 1 233 ? 9.646 -12.282 7.762 1.00 91.25 233 LEU A C 1
ATOM 1832 O O . LEU A 1 233 ? 9.558 -12.545 8.954 1.00 91.25 233 LEU A O 1
ATOM 1836 N N . LYS A 1 234 ? 10.812 -11.948 7.201 1.00 90.25 234 LYS A N 1
ATOM 1837 C CA . LYS A 1 234 ? 12.075 -11.885 7.958 1.00 90.25 234 LYS A CA 1
ATOM 1838 C C . LYS A 1 234 ? 12.066 -10.812 9.045 1.00 90.25 234 LYS A C 1
ATOM 1840 O O . LYS A 1 234 ? 12.597 -11.045 10.126 1.00 90.25 234 LYS A O 1
ATOM 1845 N N . TYR A 1 235 ? 11.469 -9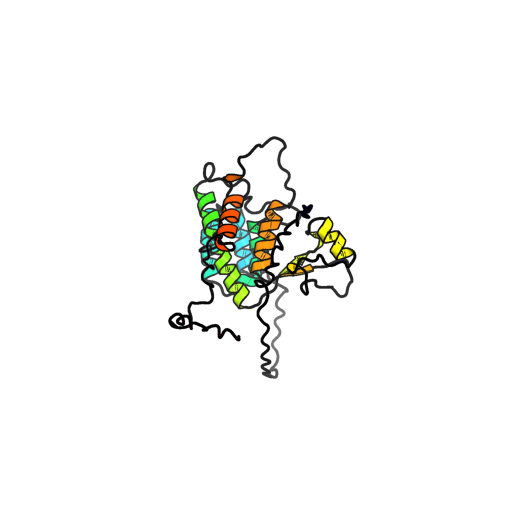.655 8.765 1.00 90.00 235 TYR A N 1
ATOM 1846 C CA . TYR A 1 235 ? 11.416 -8.535 9.699 1.00 90.00 235 TYR A CA 1
ATOM 1847 C C . TYR A 1 235 ? 10.449 -8.791 10.863 1.00 90.00 235 TYR A C 1
ATOM 1849 O O . TYR A 1 235 ? 10.801 -8.556 12.015 1.00 90.00 235 TYR A O 1
ATOM 1857 N N . PHE A 1 236 ? 9.239 -9.291 10.582 1.00 86.75 236 PHE A N 1
ATOM 1858 C CA . PHE A 1 236 ? 8.189 -9.478 11.593 1.00 86.75 236 PHE A CA 1
ATOM 1859 C C . PHE A 1 236 ? 8.155 -10.877 12.220 1.00 86.75 236 PHE A C 1
ATOM 1861 O O . PHE A 1 236 ? 7.640 -11.020 13.328 1.00 86.75 236 PHE A O 1
ATOM 1868 N N . LEU A 1 237 ? 8.710 -11.897 11.556 1.00 85.19 237 LEU A N 1
ATOM 1869 C CA . LEU A 1 237 ? 8.839 -13.268 12.069 1.00 85.19 237 LEU A CA 1
ATOM 1870 C C . LEU A 1 237 ? 10.316 -13.714 12.161 1.00 85.19 237 LEU A C 1
ATOM 1872 O O . LEU A 1 237 ? 10.694 -14.716 11.548 1.00 85.19 237 LEU A O 1
ATOM 1876 N N . PRO A 1 238 ? 11.173 -12.999 12.913 1.00 70.00 238 PRO A N 1
ATOM 1877 C CA . PRO A 1 238 ? 12.557 -13.405 13.095 1.00 70.00 238 PRO A CA 1
ATOM 1878 C C . PRO A 1 238 ? 12.631 -14.801 13.714 1.00 70.00 238 PRO A C 1
ATOM 1880 O O . PRO A 1 238 ? 12.127 -15.057 14.807 1.00 70.00 238 PRO A O 1
ATOM 1883 N N . ILE A 1 239 ? 13.287 -15.709 12.997 1.00 65.38 239 ILE A N 1
ATOM 1884 C CA . ILE A 1 239 ? 13.454 -17.117 13.380 1.00 65.38 239 ILE A CA 1
ATOM 1885 C C . ILE A 1 239 ? 14.472 -17.248 14.536 1.00 65.38 239 ILE A C 1
ATOM 1887 O O . ILE A 1 239 ? 14.495 -18.249 15.248 1.00 65.38 239 ILE A O 1
ATOM 1891 N N . GLU A 1 240 ? 15.268 -16.204 14.787 1.00 52.88 240 GLU A N 1
ATOM 1892 C CA . GLU A 1 240 ? 16.354 -16.191 15.769 1.00 52.88 240 GLU A CA 1
ATOM 1893 C C . GLU A 1 240 ? 16.200 -15.056 16.786 1.00 52.88 240 GLU A C 1
ATOM 1895 O O . GLU A 1 240 ? 16.862 -14.038 16.642 1.00 52.88 240 GLU A O 1
ATOM 1900 N N . GLY A 1 241 ? 15.338 -15.204 17.803 1.00 54.25 241 GLY A N 1
ATOM 1901 C CA . GLY A 1 241 ? 15.387 -14.473 19.092 1.00 54.25 241 GLY A CA 1
ATOM 1902 C C . GLY A 1 241 ? 15.431 -12.928 19.103 1.00 54.25 241 GLY A C 1
ATOM 1903 O O . GLY A 1 241 ? 15.400 -12.334 20.178 1.00 54.25 241 GLY A O 1
ATOM 1904 N N . ASN A 1 242 ? 15.489 -12.274 17.948 1.00 50.06 242 ASN A N 1
ATOM 1905 C CA . ASN A 1 242 ? 15.678 -10.849 17.745 1.00 50.06 242 ASN A CA 1
ATOM 1906 C C . ASN A 1 242 ? 14.319 -10.254 17.436 1.00 50.06 242 ASN A C 1
ATOM 1908 O O . ASN A 1 242 ? 13.889 -10.236 16.292 1.00 50.06 242 ASN A O 1
ATOM 1912 N N . VAL A 1 243 ? 13.618 -9.790 18.464 1.00 55.06 243 VAL A N 1
ATOM 1913 C CA . VAL A 1 243 ? 12.402 -9.000 18.267 1.00 55.06 243 VAL A CA 1
ATOM 1914 C C . VAL A 1 243 ? 12.788 -7.737 17.480 1.00 55.06 243 VAL A C 1
ATOM 1916 O O . VAL A 1 243 ? 13.760 -7.083 17.873 1.00 55.06 243 VAL A O 1
ATOM 1919 N N . PRO A 1 244 ? 12.088 -7.377 16.385 1.00 54.88 244 PRO A N 1
ATOM 1920 C CA . PRO A 1 244 ? 12.381 -6.142 15.667 1.00 54.88 244 PRO A CA 1
ATOM 1921 C C . PRO A 1 244 ? 12.291 -4.953 16.637 1.00 54.88 244 PRO A C 1
ATOM 1923 O O . PRO A 1 244 ? 11.407 -4.939 17.504 1.00 54.88 244 PRO A O 1
ATOM 1926 N N . PRO A 1 245 ? 13.204 -3.967 16.543 1.00 56.16 245 PRO A N 1
ATOM 1927 C CA . PRO A 1 245 ? 13.174 -2.811 17.425 1.00 56.16 245 PRO A CA 1
ATOM 1928 C C . PRO A 1 245 ? 11.818 -2.124 17.280 1.00 56.16 245 PRO A C 1
ATOM 1930 O O . PRO A 1 245 ? 11.411 -1.754 16.180 1.00 56.16 245 PRO A O 1
ATOM 1933 N N . SER A 1 246 ? 11.095 -1.991 18.395 1.00 51.22 246 SER A N 1
ATOM 1934 C CA . SER A 1 246 ? 9.809 -1.297 18.400 1.00 51.22 246 SER A CA 1
ATOM 1935 C C . SER A 1 246 ? 10.011 0.122 17.852 1.00 51.22 246 SER A C 1
ATOM 1937 O O . SER A 1 246 ? 10.846 0.851 18.398 1.00 51.22 246 SER A O 1
ATOM 1939 N N . PRO A 1 247 ? 9.247 0.560 16.832 1.00 54.56 247 PRO A N 1
ATOM 1940 C CA . PRO A 1 247 ? 9.366 1.911 16.276 1.00 54.56 247 PRO A CA 1
ATOM 1941 C C . PRO A 1 247 ? 9.027 3.014 17.297 1.00 54.56 247 PRO A C 1
ATOM 1943 O O . PRO A 1 247 ? 9.277 4.189 17.044 1.00 54.56 247 PRO A O 1
ATOM 1946 N N . PHE A 1 248 ? 8.500 2.645 18.469 1.00 48.53 248 PHE A N 1
ATOM 1947 C CA . PHE A 1 248 ? 8.143 3.548 19.563 1.00 48.53 248 PHE A CA 1
ATOM 1948 C C . PHE A 1 248 ? 9.261 3.754 20.610 1.00 48.53 248 PHE A C 1
ATOM 1950 O O . PHE A 1 248 ? 9.069 4.519 21.551 1.00 48.53 248 PHE A O 1
ATOM 1957 N N . LEU A 1 249 ? 10.425 3.097 20.491 1.00 38.91 249 LEU A N 1
ATOM 1958 C CA . LEU A 1 249 ? 11.469 3.081 21.537 1.00 38.91 249 LEU A CA 1
ATOM 1959 C C . LEU A 1 249 ? 12.569 4.151 21.407 1.00 38.91 249 LEU A C 1
ATOM 1961 O O . LEU A 1 249 ? 13.667 3.969 21.922 1.00 38.91 249 LEU A O 1
ATOM 1965 N N . ASN A 1 250 ? 12.273 5.311 20.822 1.00 37.94 250 ASN A N 1
ATOM 1966 C CA . ASN A 1 250 ? 13.179 6.467 20.871 1.00 37.94 250 ASN A CA 1
ATOM 1967 C C . ASN A 1 250 ? 12.653 7.556 21.818 1.00 37.94 250 ASN A C 1
ATOM 1969 O O . ASN A 1 250 ? 12.595 8.723 21.448 1.00 37.94 250 ASN A O 1
ATOM 1973 N N . ALA A 1 251 ? 12.230 7.183 23.032 1.00 38.38 251 ALA A N 1
ATOM 1974 C CA . ALA A 1 251 ? 11.894 8.143 24.090 1.00 38.38 251 ALA A CA 1
ATOM 1975 C C . ALA A 1 251 ? 11.862 7.522 25.504 1.00 38.38 251 ALA A C 1
ATOM 1977 O O . ALA A 1 251 ? 10.959 7.805 26.282 1.00 38.38 251 ALA A O 1
ATOM 1978 N N . CYS A 1 252 ? 12.820 6.673 25.887 1.00 34.75 252 CYS A N 1
ATOM 1979 C CA . CYS A 1 252 ? 13.129 6.508 27.312 1.00 34.75 252 CYS A CA 1
ATOM 1980 C C . CYS A 1 252 ? 14.533 5.938 27.497 1.00 34.75 252 CYS A C 1
ATOM 1982 O O . CYS A 1 252 ? 14.926 5.010 26.796 1.00 34.75 252 CYS A O 1
ATOM 1984 N N . GLY A 1 253 ? 15.289 6.541 28.412 1.00 32.97 253 GLY A N 1
ATOM 1985 C CA . GLY A 1 253 ? 16.698 6.261 28.639 1.00 32.97 253 GLY A CA 1
ATOM 1986 C C . GLY A 1 253 ? 17.002 4.806 28.992 1.00 32.97 253 GLY A C 1
ATOM 1987 O O . GLY A 1 253 ? 16.172 4.054 29.495 1.00 32.97 253 GLY A O 1
ATOM 1988 N N . THR A 1 254 ? 18.254 4.452 28.725 1.00 35.78 254 THR A N 1
ATOM 1989 C CA . THR A 1 254 ? 18.953 3.243 29.157 1.00 35.78 254 THR A CA 1
ATOM 1990 C C . THR A 1 254 ? 18.528 2.774 30.550 1.00 35.78 254 THR A C 1
ATOM 1992 O O . THR A 1 254 ? 18.824 3.435 31.546 1.00 35.78 254 THR A O 1
ATOM 1995 N N . VAL A 1 255 ? 17.920 1.591 30.631 1.00 33.78 255 VAL A N 1
ATOM 1996 C CA . VAL A 1 255 ? 17.866 0.816 31.872 1.00 33.78 255 VAL A CA 1
ATOM 1997 C C . VAL A 1 255 ? 18.486 -0.544 31.590 1.00 33.78 255 VAL A C 1
ATOM 1999 O O . VAL A 1 255 ? 18.019 -1.299 30.739 1.00 33.78 255 VAL A O 1
ATOM 2002 N N . SER A 1 256 ? 19.597 -0.806 32.274 1.00 33.56 256 SER A N 1
ATOM 2003 C CA . SER A 1 256 ? 20.380 -2.036 32.201 1.00 33.56 256 SER A CA 1
ATOM 2004 C C . SER A 1 2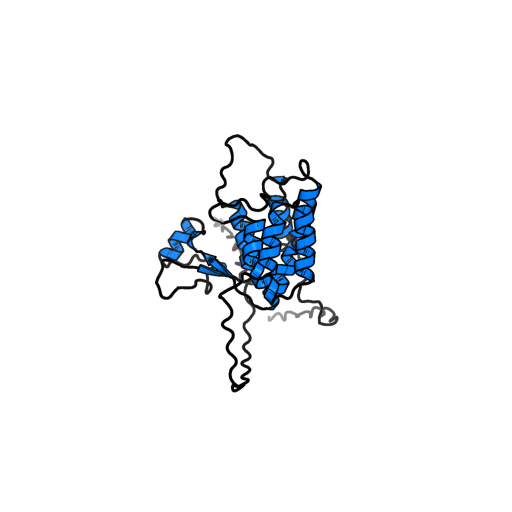56 ? 19.528 -3.282 32.495 1.00 33.56 256 SER A C 1
ATOM 2006 O O . SER A 1 256 ? 18.601 -3.209 33.306 1.00 33.56 256 SER A O 1
ATOM 2008 N N . PRO A 1 257 ? 19.845 -4.442 31.890 1.00 34.44 257 PRO A N 1
ATOM 2009 C CA . PRO A 1 257 ? 19.085 -5.670 32.104 1.00 34.44 257 PRO A CA 1
ATOM 2010 C C . PRO A 1 257 ? 19.192 -6.150 33.566 1.00 34.44 257 PRO A C 1
ATOM 2012 O O . PRO A 1 257 ? 20.280 -6.093 34.146 1.00 34.44 257 PRO A O 1
ATOM 2015 N N . PRO A 1 258 ? 18.100 -6.649 34.178 1.00 33.59 258 PRO A N 1
ATOM 2016 C CA . PRO A 1 258 ? 18.142 -7.177 35.534 1.00 33.59 258 PRO A CA 1
ATOM 2017 C C . PRO A 1 258 ? 18.845 -8.543 35.581 1.00 33.59 258 PRO A C 1
ATOM 2019 O O . PRO A 1 258 ? 18.580 -9.443 34.783 1.00 33.59 258 PRO A O 1
ATOM 2022 N N . THR A 1 259 ? 19.740 -8.695 36.554 1.00 35.59 259 THR A N 1
ATOM 2023 C CA . THR A 1 259 ? 20.515 -9.905 36.858 1.00 35.59 259 THR A CA 1
ATOM 2024 C C . THR A 1 259 ? 19.598 -11.075 37.256 1.00 35.59 259 THR A C 1
ATOM 2026 O O . THR A 1 259 ? 18.677 -10.877 38.053 1.00 35.59 259 THR A O 1
ATOM 2029 N N . PRO A 1 260 ? 19.834 -12.316 36.787 1.00 34.16 260 PRO A N 1
ATOM 2030 C CA . PRO A 1 260 ? 18.956 -13.442 37.096 1.00 34.16 260 PRO A CA 1
ATOM 2031 C C . PRO A 1 260 ? 19.123 -13.901 38.553 1.00 34.16 260 PRO A C 1
ATOM 2033 O O . PRO A 1 260 ? 20.175 -14.398 38.960 1.00 34.16 260 PRO A O 1
ATOM 2036 N N . SER A 1 261 ? 18.065 -13.761 39.352 1.00 31.61 261 SER A N 1
ATOM 2037 C CA . SER A 1 261 ? 18.007 -14.281 40.720 1.00 31.61 261 SER A CA 1
ATOM 2038 C C . SER A 1 261 ? 17.825 -15.805 40.703 1.00 31.61 261 SER A C 1
ATOM 2040 O O . SER A 1 261 ? 16.802 -16.317 40.248 1.00 31.61 261 SER A O 1
ATOM 2042 N N . LYS A 1 262 ? 18.812 -16.547 41.223 1.00 33.22 262 LYS A N 1
ATOM 2043 C CA . LYS A 1 262 ? 18.722 -17.995 41.466 1.00 33.22 262 LYS A CA 1
ATOM 2044 C C . LYS A 1 262 ? 17.629 -18.270 42.506 1.00 33.22 262 LYS A C 1
ATOM 2046 O O . LYS A 1 262 ? 17.788 -17.909 43.668 1.00 33.22 262 LYS A O 1
ATOM 2051 N N . LYS A 1 263 ? 16.541 -18.943 42.122 1.00 33.84 263 LYS A N 1
ATOM 2052 C CA . LYS A 1 263 ? 15.623 -19.558 43.091 1.00 33.84 263 LYS A CA 1
ATOM 2053 C C . LYS A 1 263 ? 16.164 -20.937 43.465 1.00 33.84 263 LYS A C 1
ATOM 2055 O O . LYS A 1 263 ? 16.063 -21.884 42.691 1.00 33.84 263 LYS A O 1
ATOM 2060 N N . GLN A 1 264 ? 16.777 -21.010 44.645 1.00 34.53 264 GLN A N 1
ATOM 2061 C CA . GLN A 1 264 ? 17.165 -22.245 45.320 1.00 34.53 264 GLN A CA 1
ATOM 2062 C C . GLN A 1 264 ? 15.897 -23.077 45.577 1.00 34.53 264 GLN A C 1
ATOM 2064 O O . GLN A 1 264 ? 14.978 -22.631 46.263 1.00 34.53 264 GLN A O 1
ATOM 2069 N N . CYS A 1 265 ? 15.826 -24.269 44.991 1.00 31.23 265 CYS A N 1
ATOM 2070 C CA . CYS A 1 265 ? 14.754 -25.225 45.234 1.00 31.23 265 CYS A CA 1
ATOM 2071 C C . CYS A 1 265 ? 15.026 -25.906 46.586 1.00 31.23 265 CYS A C 1
ATOM 2073 O O . CYS A 1 265 ? 15.956 -26.706 46.693 1.00 31.23 265 CYS A O 1
ATOM 2075 N N . HIS A 1 266 ? 14.266 -25.553 47.627 1.00 33.62 266 HIS A N 1
ATOM 2076 C CA . HIS A 1 266 ? 14.221 -26.336 48.862 1.00 33.62 266 HIS A CA 1
ATOM 2077 C C . HIS A 1 266 ? 13.519 -27.664 48.558 1.00 33.62 266 HIS A C 1
ATOM 2079 O O . HIS A 1 266 ? 12.393 -27.685 48.062 1.00 33.62 266 HIS A O 1
ATOM 2085 N N . ARG A 1 267 ? 14.226 -28.770 48.798 1.00 34.44 267 ARG A N 1
ATOM 2086 C CA . ARG A 1 267 ? 13.725 -30.136 48.662 1.00 34.44 267 ARG A CA 1
ATOM 2087 C C . ARG A 1 267 ? 13.308 -30.608 50.054 1.00 34.44 267 ARG A C 1
ATOM 2089 O O . ARG A 1 267 ? 14.173 -30.826 50.895 1.00 34.44 267 ARG A O 1
ATOM 2096 N N . ASP A 1 268 ? 12.006 -30.760 50.270 1.00 36.12 268 ASP A N 1
ATOM 2097 C CA . ASP A 1 268 ? 11.458 -31.463 51.430 1.00 36.12 268 ASP A CA 1
ATOM 2098 C C . ASP A 1 268 ? 11.596 -32.980 51.228 1.00 36.12 268 ASP A C 1
ATOM 2100 O O . ASP A 1 268 ? 10.910 -33.563 50.382 1.00 36.12 268 ASP A O 1
ATOM 2104 N N . ARG A 1 269 ? 12.507 -33.604 51.982 1.00 34.62 269 ARG A N 1
ATOM 2105 C CA . ARG A 1 269 ? 12.309 -34.857 52.737 1.00 34.62 269 ARG A CA 1
ATOM 2106 C C . ARG A 1 269 ? 13.572 -35.258 53.484 1.00 34.62 269 ARG A C 1
ATOM 2108 O O . ARG A 1 269 ? 14.638 -35.300 52.832 1.00 34.62 269 ARG A O 1
#

Secondary structure (DSSP, 8-state):
-----------------TTSS------------------------S----HHHHHHHHHHTTS-HHHHHHHHHHHHHHS-HHHHHHHHHHHHHHHH--TTSSS-TT-TTT-BTTT-HHHHHHHHHHT-TTT-HHHHHHHHHHTTT--EEEEGGGS-HHHHHHHHTT---SSGGGTTTEE--TT-GGG-EEEE-HHHHHHHHHHHHHHS-----TT----GGGBHHHHHHHHHHHHHS-SSS-PPPPTT-SSS---PPPP----------

InterPro domains:
  IPR024129 Sphingomyelin phosphodiesterase 4 [PF14724] (41-262)
  IPR024129 Sphingomyelin phosphodiesterase 4 [PTHR12988] (40-263)

Radius of gyration: 24.92 Å; chains: 1; bounding box: 50×98×74 Å